Protein AF-0000000087147642 (afdb_homodimer)

Secondary structure (DSSP, 8-state):
-HHHHHHHHHHHHHHHHHHHHH-SS-EEHHHHHHHHTS-HHHHHHHHHHHHHTTSEEEEEETTEEEEEE-HHHHHHHHHHHHHHHS-HHHHHHHHHHHHHHHHHHHHHHT-SSHHHHHHT--TTS-HHHHHHHHHHHHHHHHHHHHHHHHHHHHHHHHHHHHHHHHHHHHH-/--HHHHHHHHHHHHHHHHHHHH-SS-EEHHHHHHHHTS-HHHHHHHHHHHHHTTSEEEEEETTEEEEEE-HHHHHHHHHHHHHHHS-HHHHHHHHHHHHHHHHHHHHHHT-SSHHHHHHT--TTS-HHHHHHHHHHHHHHHHHHHHHHHHHHHHHHHHHHHHHHHHHHHHH-

Foldseek 3Di:
DPVVVVVVLVLLLVLLCVQQAPDPDWAFLVVSCVNSVHDSVSSVVSQVVCVVVQQWDWDDDDPTITIHGRVVVVLVVLLVCPLVVDDLVVLVVLLVVLVVLLVVVCVVQVHDALVRLLVVLDPVDDPVVSVVSPVSSVVRVVSVVSSVSSVVSNVCNVVVVVVVVVVVVVVD/DDPVVVVVLVLLLVLLCVQQAPDPDWAFLVVSCVNSVHDSVSSVVSQVVCVVVQQWDWDDDDPTITIHGRVVVVLVVLLVCPLVVDDLVRLVVLLVVLVVLLVVVCVVQVHDALVRLLVVLDPVDDPVVSVVSPVSSVVRVVSVVSSVSSVVSNVCNVVVVVVVVVVVVVVD

Sequence (344 aa):
MSDSETTNHTTKVARIREVAMTVREPKNAGEIATTAGVARNTAEKYLTQLVEVDKLTTIKRGRETCYYPDPVTQYFDQIRDLVNDHEKDELTAELDTIRADIDEWKEAYDVASADELRATVGDDIPASERRQRRHDAEDWDYYEHQAMLIKQAIQLYDTIEATRERRIASSNMSDSETTNHTTKVARIREVAMTVREPKNAGEIATTAGVARNTAEKYLTQLVEVDKLTTIKRGRETCYYPDPVTQYFDQIRDLVNDHEKDELTAELDTIRADIDEWKEAYDVASADELRATVGDDIPASERRQRRHDAEDWDYYEHQAMLIKQAIQLYDTIEATRERRIASSN

Nearest PDB structures (foldseek):
  4a6d-assembly1_A  TM=7.606E-01  e=1.031E-03  Homo sapiens
  1r22-assembly1_B  TM=7.320E-01  e=1.566E-03  Synechococcus elongatus PCC 7942 = FACHB-805
  6cdb-assembly1_A  TM=7.046E-01  e=2.843E-03  Staphylococcus aureus
  2v9v-assembly1_A  TM=4.763E-01  e=1.094E-03  Neomoorella thermoacetica
  2vxz-assembly1_A  TM=4.798E-01  e=1.122E-02  Pyrobaculum spherical virus

pLDDT: mean 92.98, std 10.1, range [35.62, 98.81]

InterPro domains:
  IPR036388 Winged helix-like DNA-binding domain superfamily [G3DSA:1.10.10.10] (8-116)
  IPR036390 Winged helix DNA-binding domain superfamily [SSF46785] (24-109)
  IPR055766 Protein of unknown function DUF7342 [PF24033] (10-159)

Organism: NCBI:txid1816183

Structure (mmCIF, N/CA/C/O backbone):
data_AF-0000000087147642-model_v1
#
loop_
_entity.id
_entity.type
_entity.pdbx_description
1 polymer 'ArsR family transcriptional regulator'
#
loop_
_atom_site.group_PDB
_atom_site.id
_atom_site.type_symbol
_atom_site.label_atom_id
_atom_site.label_alt_id
_atom_site.label_comp_id
_atom_site.label_asym_id
_atom_site.label_entity_id
_atom_site.label_seq_id
_atom_site.pdbx_PDB_ins_code
_atom_site.Cartn_x
_atom_site.Cartn_y
_atom_site.Cartn_z
_atom_site.occupancy
_atom_site.B_iso_or_equiv
_atom_site.auth_seq_id
_atom_site.auth_comp_id
_atom_site.auth_asym_id
_atom_site.auth_atom_id
_atom_site.pdbx_PDB_model_num
ATOM 1 N N . MET A 1 1 ? -36.594 -6.5 13.648 1 39.78 1 MET A N 1
ATOM 2 C CA . MET A 1 1 ? -36.344 -6.598 12.219 1 39.78 1 MET A CA 1
ATOM 3 C C . MET A 1 1 ? -34.906 -6.156 11.883 1 39.78 1 MET A C 1
ATOM 5 O O . MET A 1 1 ? -34.438 -6.379 10.766 1 39.78 1 MET A O 1
ATOM 9 N N . SER A 1 2 ? -34.281 -5.199 12.57 1 50.56 2 SER A N 1
ATOM 10 C CA . SER A 1 2 ? -33.156 -4.297 12.336 1 50.56 2 SER A CA 1
ATOM 11 C C . SER A 1 2 ? -31.812 -5.031 12.453 1 50.56 2 SER A C 1
ATOM 13 O O . SER A 1 2 ? -30.938 -4.852 11.609 1 50.56 2 SER A O 1
ATOM 15 N N . ASP A 1 3 ? -31.562 -5.945 13.422 1 52.34 3 ASP A N 1
ATOM 16 C CA . ASP A 1 3 ? -30.297 -6.613 13.734 1 52.34 3 ASP A CA 1
ATOM 17 C C . ASP A 1 3 ? -30.031 -7.758 12.758 1 52.34 3 ASP A C 1
ATOM 19 O O . ASP A 1 3 ? -28.891 -7.945 12.312 1 52.34 3 ASP A O 1
ATOM 23 N N . SER A 1 4 ? -31.016 -8.523 12.383 1 54.59 4 SER A N 1
ATOM 24 C CA . SER A 1 4 ? -30.875 -9.664 11.484 1 54.59 4 SER A CA 1
ATOM 25 C C . SER A 1 4 ? -30.5 -9.227 10.078 1 54.59 4 SER A C 1
ATOM 27 O O . SER A 1 4 ? -29.688 -9.867 9.414 1 54.59 4 SER A O 1
ATOM 29 N N . GLU A 1 5 ? -31.141 -8.188 9.734 1 58.22 5 GLU A N 1
ATOM 30 C CA . GLU A 1 5 ? -30.875 -7.672 8.398 1 58.22 5 GLU A CA 1
ATOM 31 C C . GLU A 1 5 ? -29.438 -7.152 8.289 1 58.22 5 GLU A C 1
ATOM 33 O O . GLU A 1 5 ? -28.781 -7.324 7.258 1 58.22 5 GLU A O 1
ATOM 38 N N . THR A 1 6 ? -29.094 -6.637 9.461 1 60.38 6 THR A N 1
ATOM 39 C CA . THR A 1 6 ? -27.75 -6.102 9.508 1 60.38 6 THR A CA 1
ATOM 40 C C . THR A 1 6 ? -26.719 -7.23 9.453 1 60.38 6 THR A C 1
ATOM 42 O O . THR A 1 6 ? -25.719 -7.141 8.734 1 60.38 6 THR A O 1
ATOM 45 N N . THR A 1 7 ? -26.953 -8.312 10.258 1 64.88 7 THR A N 1
ATOM 46 C CA . THR A 1 7 ? -26.078 -9.477 10.242 1 64.88 7 THR A CA 1
ATOM 47 C C . THR A 1 7 ? -26.047 -10.117 8.859 1 64.88 7 THR A C 1
ATOM 49 O O . THR A 1 7 ? -24.984 -10.531 8.383 1 64.88 7 THR A O 1
ATOM 52 N N . ASN A 1 8 ? -27.172 -10.008 8.266 1 75.75 8 ASN A N 1
ATOM 53 C CA . ASN A 1 8 ? -27.281 -10.578 6.926 1 75.75 8 ASN A CA 1
ATOM 54 C C . ASN A 1 8 ? -26.5 -9.758 5.902 1 75.75 8 ASN A C 1
ATOM 56 O O . ASN A 1 8 ? -25.797 -10.32 5.062 1 75.75 8 ASN A O 1
ATOM 60 N N . HIS A 1 9 ? -26.547 -8.492 6.125 1 78.38 9 HIS A N 1
ATOM 61 C CA . HIS A 1 9 ? -25.859 -7.621 5.188 1 78.38 9 HIS A CA 1
ATOM 62 C C . HIS A 1 9 ? -24.344 -7.773 5.309 1 78.38 9 HIS A C 1
ATOM 64 O O . HIS A 1 9 ? -23.641 -7.906 4.301 1 78.38 9 HIS A O 1
ATOM 70 N N . THR A 1 10 ? -23.891 -7.859 6.566 1 79.62 10 THR A N 1
ATOM 71 C CA . THR A 1 10 ? -22.453 -7.973 6.828 1 79.62 10 THR A CA 1
ATOM 72 C C . THR A 1 10 ? -21.906 -9.289 6.281 1 79.62 10 THR A C 1
ATOM 74 O O . THR A 1 10 ? -20.812 -9.328 5.723 1 79.62 10 THR A O 1
ATOM 77 N N . THR A 1 11 ? -22.719 -10.211 6.398 1 86.38 11 THR A N 1
ATOM 78 C CA . THR A 1 11 ? -22.312 -11.523 5.902 1 86.38 11 THR A CA 1
ATOM 79 C C . THR A 1 11 ? -22.25 -11.531 4.379 1 86.38 11 THR A C 1
ATOM 81 O O . THR A 1 11 ? -21.312 -12.086 3.791 1 86.38 11 THR A O 1
ATOM 84 N N . LYS A 1 12 ? -23.25 -10.922 3.768 1 89.12 12 LYS A N 1
ATOM 85 C CA . LYS A 1 12 ? -23.297 -10.844 2.309 1 89.12 12 LYS A CA 1
ATOM 86 C C . LYS A 1 12 ? -22.078 -10.094 1.771 1 89.12 12 LYS A C 1
ATOM 88 O O . LYS A 1 12 ? -21.422 -10.555 0.833 1 89.12 12 LYS A O 1
ATOM 93 N N . VAL A 1 13 ? -21.75 -9.062 2.414 1 87.31 13 VAL A N 1
ATOM 94 C CA . VAL A 1 13 ? -20.641 -8.219 1.99 1 87.31 13 VAL A CA 1
ATOM 95 C C . VAL A 1 13 ? -19.312 -8.969 2.176 1 87.31 13 VAL A C 1
ATOM 97 O O . VAL A 1 13 ? -18.438 -8.922 1.305 1 87.31 13 VAL A O 1
ATOM 100 N N . ALA A 1 14 ? -19.234 -9.617 3.254 1 91.5 14 ALA A N 1
ATOM 101 C CA . ALA A 1 14 ? -18.031 -10.391 3.527 1 91.5 14 ALA A CA 1
ATOM 102 C C . ALA A 1 14 ? -17.828 -11.477 2.475 1 91.5 14 ALA A C 1
ATOM 104 O O . ALA A 1 14 ? -16.703 -11.711 2.031 1 91.5 14 ALA A O 1
ATOM 105 N N . ARG A 1 15 ? -18.891 -12.086 2.057 1 94.69 15 ARG A N 1
ATOM 106 C CA . ARG A 1 15 ? -18.812 -13.141 1.05 1 94.69 15 ARG A CA 1
ATOM 107 C C . ARG A 1 15 ? -18.391 -12.57 -0.304 1 94.69 15 ARG A C 1
ATOM 109 O O . ARG A 1 15 ? -17.562 -13.156 -1.004 1 94.69 15 ARG A O 1
ATOM 116 N N . ILE A 1 16 ? -19 -11.445 -0.64 1 96.19 16 ILE A N 1
ATOM 117 C CA . ILE A 1 16 ? -18.641 -10.789 -1.894 1 96.19 16 ILE A CA 1
ATOM 118 C C . ILE A 1 16 ? -17.156 -10.477 -1.91 1 96.19 16 ILE A C 1
ATOM 120 O O . ILE A 1 16 ? -16.453 -10.773 -2.889 1 96.19 16 ILE A O 1
ATOM 124 N N . ARG A 1 17 ? -16.672 -9.961 -0.844 1 96.19 17 ARG A N 1
ATOM 125 C CA . ARG A 1 17 ? -15.266 -9.602 -0.73 1 96.19 17 ARG A CA 1
ATOM 126 C C . ARG A 1 17 ? -14.375 -10.836 -0.835 1 96.19 17 ARG A C 1
ATOM 128 O O . ARG A 1 17 ? -13.391 -10.828 -1.578 1 96.19 17 ARG A O 1
ATOM 135 N N . GLU A 1 18 ? -14.719 -11.812 -0.147 1 95.88 18 GLU A N 1
ATOM 136 C CA . GLU A 1 18 ? -13.922 -13.039 -0.157 1 95.88 18 GLU A CA 1
ATOM 137 C C . GLU A 1 18 ? -13.828 -13.625 -1.563 1 95.88 18 GLU A C 1
ATOM 139 O O . GLU A 1 18 ? -12.734 -13.961 -2.027 1 95.88 18 GLU A O 1
ATOM 144 N N . VAL A 1 19 ? -14.945 -13.68 -2.213 1 96.81 19 VAL A N 1
ATOM 145 C CA . VAL A 1 19 ? -14.969 -14.227 -3.566 1 96.81 19 VAL A CA 1
ATOM 146 C C . VAL A 1 19 ? -14.148 -13.344 -4.496 1 96.81 19 VAL A C 1
ATOM 148 O O . VAL A 1 19 ? -13.266 -13.828 -5.211 1 96.81 19 VAL A O 1
ATOM 151 N N . ALA A 1 20 ? -14.414 -12.062 -4.441 1 97 20 ALA 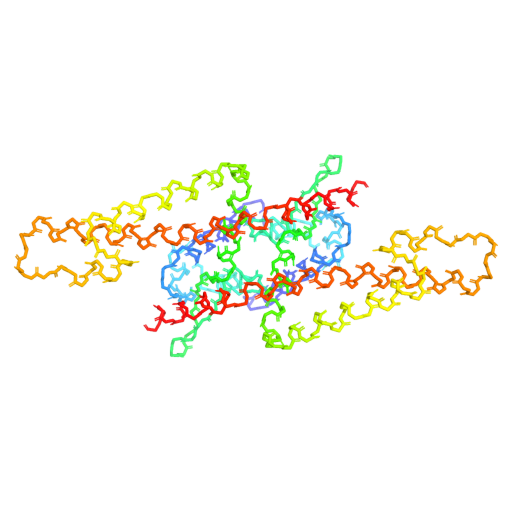A N 1
ATOM 152 C CA . ALA A 1 20 ? -13.781 -11.125 -5.363 1 97 20 ALA A CA 1
ATOM 153 C C . ALA A 1 20 ? -12.273 -11.062 -5.141 1 97 20 ALA A C 1
ATOM 155 O O . ALA A 1 20 ? -11.5 -10.914 -6.09 1 97 20 ALA A O 1
ATOM 156 N N . MET A 1 21 ? -11.82 -11.266 -3.848 1 95.56 21 MET A N 1
ATOM 157 C CA . MET A 1 21 ? -10.422 -11.078 -3.486 1 95.56 21 MET A CA 1
ATOM 158 C C . MET A 1 21 ? -9.617 -12.344 -3.766 1 95.56 21 MET A C 1
ATOM 160 O O . MET A 1 21 ? -8.391 -12.344 -3.654 1 95.56 21 MET A O 1
ATOM 164 N N . THR A 1 22 ? -10.297 -13.391 -4.145 1 93.94 22 THR A N 1
ATOM 165 C CA . THR A 1 22 ? -9.578 -14.648 -4.301 1 93.94 22 THR A CA 1
ATOM 166 C C . THR A 1 22 ? -9.672 -15.148 -5.738 1 93.94 22 THR A C 1
ATOM 168 O O . THR A 1 22 ? -9.094 -16.188 -6.078 1 93.94 22 THR A O 1
ATOM 171 N N . VAL A 1 23 ? -10.359 -14.367 -6.621 1 93.19 23 VAL A N 1
ATOM 172 C CA . VAL A 1 23 ? -10.469 -14.789 -8.016 1 93.19 23 VAL A CA 1
ATOM 173 C C . VAL A 1 23 ? -9.094 -14.773 -8.672 1 93.19 23 VAL A C 1
ATOM 175 O O . VAL A 1 23 ? -8.281 -13.875 -8.414 1 93.19 23 VAL A O 1
ATOM 178 N N . ARG A 1 24 ? -8.789 -15.703 -9.539 1 89.25 24 ARG A N 1
ATOM 179 C CA . ARG A 1 24 ? -7.52 -15.805 -10.25 1 89.25 24 ARG A CA 1
ATOM 180 C C . ARG A 1 24 ? -7.594 -15.117 -11.609 1 89.25 24 ARG A C 1
ATOM 182 O O . ARG A 1 24 ? -6.562 -14.773 -12.195 1 89.25 24 ARG A O 1
ATOM 189 N N . GLU A 1 25 ? -8.773 -15.07 -12.133 1 92.19 25 GLU A N 1
ATOM 190 C CA . GLU A 1 25 ? -9.07 -14.336 -13.359 1 92.19 25 GLU A CA 1
ATOM 191 C C . GLU A 1 25 ? -10.188 -13.312 -13.141 1 92.19 25 GLU A C 1
ATOM 193 O O . GLU A 1 25 ? -11.062 -13.516 -12.297 1 92.19 25 GLU A O 1
ATOM 198 N N . PRO A 1 26 ? -10.156 -12.266 -13.844 1 94.94 26 PRO A N 1
ATOM 199 C CA . PRO A 1 26 ? -11.211 -11.266 -13.68 1 94.94 26 PRO A CA 1
ATOM 200 C C . PRO A 1 26 ? -12.609 -11.836 -13.891 1 94.94 26 PRO A C 1
ATOM 202 O O . PRO A 1 26 ? -12.812 -12.672 -14.781 1 94.94 26 PRO A O 1
ATOM 205 N N . LYS A 1 27 ? -13.57 -11.5 -13.086 1 96.19 27 LYS A N 1
ATOM 206 C CA . LYS A 1 27 ? -14.953 -11.969 -13.148 1 96.19 27 LYS A CA 1
ATOM 207 C C . LYS A 1 27 ? -15.93 -10.797 -13.148 1 96.19 27 LYS A C 1
ATOM 209 O O . LYS A 1 27 ? -15.688 -9.773 -12.5 1 96.19 27 LYS A O 1
ATOM 214 N N . ASN A 1 28 ? -16.984 -10.961 -13.867 1 97 28 ASN A N 1
ATOM 215 C CA . ASN A 1 28 ? -17.984 -9.898 -13.859 1 97 28 ASN A CA 1
ATOM 216 C C . ASN A 1 28 ? -18.875 -9.977 -12.625 1 97 28 ASN A C 1
ATOM 218 O O . ASN A 1 28 ? -18.781 -10.93 -11.852 1 97 28 ASN A O 1
ATOM 222 N N . ALA A 1 29 ? -19.703 -8.984 -12.469 1 96.94 29 ALA A N 1
ATOM 223 C CA . ALA A 1 29 ? -20.531 -8.875 -11.266 1 96.94 29 ALA A CA 1
ATOM 224 C C . ALA A 1 29 ? -21.469 -10.062 -11.141 1 96.94 29 ALA A C 1
ATOM 226 O O . ALA A 1 29 ? -21.75 -10.539 -10.039 1 96.94 29 ALA A O 1
ATOM 227 N N . GLY A 1 30 ? -21.953 -10.531 -12.289 1 97.19 30 GLY A N 1
ATOM 228 C CA . GLY A 1 30 ? -22.875 -11.664 -12.273 1 97.19 30 GLY A CA 1
ATOM 229 C C . GLY A 1 30 ? -22.219 -12.945 -11.781 1 97.19 30 GLY A C 1
ATOM 230 O O . GLY A 1 30 ? -22.812 -13.672 -10.969 1 97.19 30 GLY A O 1
ATOM 231 N N . GLU A 1 31 ? -21.031 -13.242 -12.219 1 97.62 31 GLU A N 1
ATOM 232 C CA . GLU A 1 31 ? -20.281 -14.422 -11.805 1 97.62 31 GLU A CA 1
ATOM 233 C C . GLU A 1 31 ? -19.938 -14.367 -10.312 1 97.62 31 GLU A C 1
ATOM 235 O O . GLU A 1 31 ? -20.094 -15.359 -9.602 1 97.62 31 GLU A O 1
ATOM 240 N N . ILE A 1 32 ? -19.547 -13.273 -9.812 1 98.06 32 ILE A N 1
ATOM 241 C CA . ILE A 1 32 ? -19.188 -13.102 -8.406 1 98.06 32 ILE A CA 1
ATOM 242 C C . ILE A 1 32 ? -20.453 -13.211 -7.543 1 98.06 32 ILE A C 1
ATOM 244 O O . ILE A 1 32 ? -20.422 -13.852 -6.484 1 98.06 32 ILE A O 1
ATOM 248 N N . ALA A 1 33 ? -21.531 -12.625 -8.031 1 97.5 33 ALA A N 1
ATOM 249 C CA . ALA A 1 33 ? -22.812 -12.688 -7.316 1 97.5 33 ALA A CA 1
ATOM 250 C C . ALA A 1 33 ? -23.281 -14.133 -7.152 1 97.5 33 ALA A C 1
ATOM 252 O O . ALA A 1 33 ? -23.688 -14.539 -6.059 1 97.5 33 ALA A O 1
ATOM 253 N N . THR A 1 34 ? -23.203 -14.883 -8.242 1 97.5 34 THR A N 1
ATOM 254 C CA . THR A 1 34 ? -23.625 -16.281 -8.234 1 97.5 34 THR A CA 1
ATOM 255 C C . THR A 1 34 ? -22.797 -17.078 -7.223 1 97.5 34 THR A C 1
ATOM 257 O O . THR A 1 34 ? -23.359 -17.797 -6.395 1 97.5 34 THR A O 1
ATOM 260 N N . THR A 1 35 ? -21.516 -16.906 -7.227 1 96.69 35 THR A N 1
ATOM 261 C CA . THR A 1 35 ? -20.625 -17.641 -6.332 1 96.69 35 THR A CA 1
ATOM 262 C C . THR A 1 35 ? -20.844 -17.219 -4.883 1 96.69 35 THR A C 1
ATOM 264 O O . THR A 1 35 ? -20.797 -18.062 -3.977 1 96.69 35 THR A O 1
ATOM 267 N N . ALA A 1 36 ? -21.141 -15.953 -4.633 1 96.38 36 ALA A N 1
ATOM 268 C CA . ALA A 1 36 ? -21.328 -15.414 -3.285 1 96.38 36 ALA A CA 1
ATOM 269 C C . ALA A 1 36 ? -22.75 -15.664 -2.779 1 96.38 36 ALA A C 1
ATOM 271 O O . ALA A 1 36 ? -23.031 -15.445 -1.602 1 96.38 36 ALA A O 1
ATOM 272 N N . GLY A 1 37 ? -23.625 -16.047 -3.648 1 95.69 37 GLY A N 1
ATOM 273 C CA . GLY A 1 37 ? -25 -16.312 -3.262 1 95.69 37 GLY A CA 1
ATOM 274 C C . GLY A 1 37 ? -25.781 -15.047 -2.953 1 95.69 37 GLY A C 1
ATOM 275 O O . GLY A 1 37 ? -26.531 -14.992 -1.969 1 95.69 37 GLY A O 1
ATOM 276 N N . VAL A 1 38 ? -25.562 -13.938 -3.746 1 95.38 38 VAL A N 1
ATOM 277 C CA . VAL A 1 38 ? -26.266 -12.664 -3.561 1 95.38 38 VAL A CA 1
ATOM 278 C C . VAL A 1 38 ? -26.812 -12.172 -4.898 1 95.38 38 VAL A C 1
ATOM 280 O O . VAL A 1 38 ? -26.5 -12.742 -5.949 1 95.38 38 VAL A O 1
ATOM 283 N N . ALA A 1 39 ? -27.656 -11.18 -4.781 1 94.75 39 ALA A N 1
ATOM 284 C CA . ALA A 1 39 ? -28.188 -10.562 -5.996 1 94.75 39 ALA A CA 1
ATOM 285 C C . ALA A 1 39 ? -27.094 -9.797 -6.738 1 94.75 39 ALA A C 1
ATOM 287 O O . ALA A 1 39 ? -26.234 -9.18 -6.117 1 94.75 39 ALA A O 1
ATOM 288 N N . ARG A 1 40 ? -27.141 -9.766 -8.102 1 95 40 ARG A N 1
ATOM 289 C CA . ARG A 1 40 ? -26.141 -9.125 -8.961 1 95 40 ARG A CA 1
ATOM 290 C C . ARG A 1 40 ? -26 -7.645 -8.609 1 95 40 ARG A C 1
ATOM 292 O O . ARG A 1 40 ? -24.875 -7.133 -8.516 1 95 40 ARG A O 1
ATOM 299 N N . ASN A 1 41 ? -27.109 -6.961 -8.367 1 91.62 41 ASN A N 1
ATOM 300 C CA . ASN A 1 41 ? -27.078 -5.535 -8.062 1 91.62 41 ASN A CA 1
ATOM 301 C C . ASN A 1 41 ? -26.359 -5.262 -6.738 1 91.62 41 ASN A C 1
ATOM 303 O O . ASN A 1 41 ? -25.625 -4.285 -6.613 1 91.62 41 ASN A O 1
ATOM 307 N N . THR A 1 42 ? -26.656 -6.113 -5.812 1 90.5 42 THR A N 1
ATOM 308 C CA . THR A 1 42 ? -25.984 -6.004 -4.523 1 90.5 42 THR A CA 1
ATOM 309 C C . THR A 1 42 ? -24.484 -6.188 -4.684 1 90.5 42 THR A C 1
ATOM 311 O O . THR A 1 42 ? -23.688 -5.402 -4.148 1 90.5 42 THR A O 1
ATOM 314 N N . ALA A 1 43 ? -24.094 -7.211 -5.41 1 95.31 43 ALA A N 1
ATOM 315 C CA . ALA A 1 43 ? -22.672 -7.461 -5.668 1 95.31 43 ALA A CA 1
ATOM 316 C C . ALA A 1 43 ? -22.016 -6.266 -6.359 1 95.31 43 ALA A C 1
ATOM 318 O O . ALA A 1 43 ? -20.953 -5.816 -5.953 1 95.31 43 ALA A O 1
ATOM 319 N N . GLU A 1 44 ? -22.656 -5.789 -7.34 1 94.38 44 GLU A N 1
ATOM 320 C CA . GLU A 1 44 ? -22.109 -4.691 -8.125 1 94.38 44 GLU A CA 1
ATOM 321 C C . GLU A 1 44 ? -21.844 -3.467 -7.254 1 94.38 44 GLU A C 1
ATOM 323 O O . GLU A 1 44 ? -20.797 -2.812 -7.391 1 94.38 44 GLU A O 1
ATOM 328 N N . LYS A 1 45 ? -22.766 -3.197 -6.402 1 90.94 45 LYS A N 1
ATOM 329 C CA . LYS A 1 45 ? -22.609 -2.062 -5.496 1 90.94 45 LYS A CA 1
ATOM 330 C C . LYS A 1 45 ? -21.375 -2.225 -4.617 1 90.94 45 LYS A C 1
ATOM 332 O O . LYS A 1 45 ? -20.578 -1.291 -4.477 1 90.94 45 LYS A O 1
ATOM 337 N N . TYR A 1 46 ? -21.234 -3.377 -4.137 1 92.81 46 TYR A N 1
ATOM 338 C CA . TYR A 1 46 ? -20.109 -3.609 -3.23 1 92.81 46 TYR A CA 1
ATOM 339 C C . TYR A 1 46 ? -18.797 -3.697 -3.998 1 92.81 46 TYR A C 1
ATOM 341 O O . TYR A 1 46 ? -17.766 -3.215 -3.529 1 92.81 46 TYR A O 1
ATOM 349 N N . LEU A 1 47 ? -18.859 -4.297 -5.156 1 96.62 47 LEU A N 1
ATOM 350 C CA . LEU A 1 47 ? -17.656 -4.371 -5.988 1 96.62 47 LEU A CA 1
ATOM 351 C C . LEU A 1 47 ? -17.172 -2.979 -6.363 1 96.62 47 LEU A C 1
ATOM 353 O O . LEU A 1 47 ? -15.961 -2.719 -6.367 1 96.62 47 LEU A O 1
ATOM 357 N N . THR A 1 48 ? -18.094 -2.119 -6.648 1 94.25 48 THR A N 1
ATOM 358 C CA . THR A 1 48 ? -17.75 -0.736 -6.973 1 94.25 48 THR A CA 1
ATOM 359 C C . THR A 1 48 ? -17.078 -0.054 -5.781 1 94.25 48 THR A C 1
ATOM 361 O O . THR A 1 48 ? -16.109 0.69 -5.953 1 94.25 48 THR A O 1
ATOM 364 N N . GLN A 1 49 ? -17.547 -0.345 -4.594 1 92.88 49 GLN A N 1
ATOM 365 C CA . GLN A 1 49 ? -16.953 0.218 -3.391 1 92.88 49 GLN A CA 1
ATOM 366 C C . GLN A 1 49 ? -15.523 -0.292 -3.197 1 92.88 49 GLN A C 1
ATOM 368 O O . GLN A 1 49 ? -14.641 0.467 -2.807 1 92.88 49 GLN A O 1
ATOM 373 N N . LEU A 1 50 ? -15.312 -1.54 -3.477 1 96 50 LEU A N 1
ATOM 374 C CA . LEU A 1 50 ? -13.984 -2.127 -3.336 1 96 50 LEU A CA 1
ATOM 375 C C . LEU A 1 50 ? -13.016 -1.53 -4.352 1 96 50 LEU A C 1
ATOM 377 O O . LEU A 1 50 ? -11.82 -1.396 -4.074 1 96 50 LEU A O 1
ATOM 381 N N . VAL A 1 51 ? -13.539 -1.13 -5.508 1 96.12 51 VAL A N 1
ATOM 382 C CA . VAL A 1 51 ? -12.727 -0.461 -6.52 1 96.12 51 VAL A CA 1
ATOM 383 C C . VAL A 1 51 ? -12.367 0.946 -6.047 1 96.12 51 VAL A C 1
ATOM 385 O O . VAL A 1 51 ? -11.227 1.384 -6.191 1 96.12 51 VAL A O 1
ATOM 388 N N . GLU A 1 52 ? -13.367 1.618 -5.418 1 92.94 52 GLU A N 1
ATOM 389 C CA . GLU A 1 52 ? -13.172 2.99 -4.957 1 92.94 52 GLU A CA 1
ATOM 390 C C . GLU A 1 52 ? -12.078 3.066 -3.898 1 92.94 52 GLU A C 1
ATOM 392 O O . GLU A 1 52 ? -11.391 4.082 -3.781 1 92.94 52 GLU A O 1
ATOM 397 N N . VAL A 1 53 ? -11.891 1.944 -3.148 1 94.5 53 VAL A N 1
ATOM 398 C CA . VAL A 1 53 ? -10.867 1.969 -2.104 1 94.5 53 VAL A CA 1
ATOM 399 C C . VAL A 1 53 ? -9.648 1.173 -2.553 1 94.5 53 VAL A C 1
ATOM 401 O O . VAL A 1 53 ? -8.805 0.797 -1.731 1 94.5 53 VAL A O 1
ATOM 404 N N . ASP A 1 54 ? -9.57 0.766 -3.775 1 96.19 54 ASP A N 1
ATOM 405 C CA . ASP A 1 54 ? -8.406 0.227 -4.48 1 96.19 54 ASP A CA 1
ATOM 406 C C . ASP A 1 54 ? -8.109 -1.202 -4.031 1 96.19 54 ASP A C 1
ATOM 408 O O . ASP A 1 54 ? -6.961 -1.646 -4.078 1 96.19 54 ASP A O 1
ATOM 412 N N . LYS A 1 55 ? -9.094 -1.889 -3.512 1 97 55 LYS A N 1
ATOM 413 C CA . LYS A 1 55 ? -8.914 -3.307 -3.213 1 97 55 LYS A CA 1
ATOM 414 C C . LYS A 1 55 ? -9.117 -4.16 -4.461 1 97 55 LYS A C 1
ATOM 416 O O . LYS A 1 55 ? -8.508 -5.223 -4.602 1 97 55 LYS A O 1
ATOM 421 N N . LEU A 1 56 ? -9.992 -3.625 -5.328 1 97.25 56 LEU A N 1
ATOM 422 C CA . LEU A 1 56 ? -10.219 -4.238 -6.637 1 97.25 56 LEU A CA 1
ATOM 423 C C . LEU A 1 56 ? -9.898 -3.252 -7.754 1 97.25 56 LEU A C 1
ATOM 425 O O . LEU A 1 56 ? -9.82 -2.043 -7.523 1 97.25 56 LEU A O 1
ATOM 429 N N . THR A 1 57 ? -9.656 -3.752 -8.859 1 96.75 57 THR A N 1
ATOM 430 C CA . THR A 1 57 ? -9.562 -2.992 -10.102 1 96.75 57 THR A CA 1
ATOM 431 C C . THR A 1 57 ? -10.398 -3.648 -11.203 1 96.75 57 THR A C 1
ATOM 433 O O . THR A 1 57 ? -10.914 -4.754 -11.023 1 96.75 57 THR A O 1
ATOM 436 N N . THR A 1 58 ? -10.648 -2.943 -12.258 1 96.06 58 THR A N 1
ATOM 437 C CA . THR A 1 58 ? -11.547 -3.438 -13.297 1 96.06 58 THR A CA 1
ATOM 438 C C . THR A 1 58 ? -10.82 -3.543 -14.641 1 96.06 58 THR A C 1
ATOM 440 O O . THR A 1 58 ? -9.812 -2.875 -14.852 1 96.06 58 THR A O 1
ATOM 443 N N . ILE A 1 59 ? -11.273 -4.383 -15.391 1 95.25 59 ILE A N 1
ATOM 444 C CA . ILE A 1 59 ? -10.852 -4.512 -16.781 1 95.25 59 ILE A CA 1
ATOM 445 C C . ILE A 1 59 ? -12.055 -4.812 -17.656 1 95.25 59 ILE A C 1
ATOM 447 O O . ILE A 1 59 ? -13 -5.48 -17.234 1 95.25 59 ILE A O 1
ATOM 451 N N . LYS A 1 60 ? -12.109 -4.363 -18.875 1 93.12 60 LYS A N 1
ATOM 452 C CA . LYS A 1 60 ? -13.188 -4.641 -19.812 1 93.12 60 LYS A CA 1
ATOM 453 C C . LYS A 1 60 ? -12.914 -5.914 -20.609 1 93.12 60 LYS A C 1
ATOM 455 O O . LYS A 1 60 ? -11.812 -6.102 -21.125 1 93.12 60 LYS A O 1
ATOM 460 N N . ARG A 1 61 ? -13.789 -6.746 -20.578 1 90.12 61 ARG A N 1
ATOM 461 C CA . ARG A 1 61 ? -13.82 -7.918 -21.453 1 90.12 61 ARG A CA 1
ATOM 462 C C . ARG A 1 61 ? -15.055 -7.902 -22.344 1 90.12 61 ARG A C 1
ATOM 464 O O . ARG A 1 61 ? -16.141 -8.312 -21.922 1 90.12 61 ARG A O 1
ATOM 471 N N . GLY A 1 62 ? -14.758 -7.402 -23.672 1 88.38 62 GLY A N 1
ATOM 472 C CA . GLY A 1 62 ? -15.93 -7.09 -24.484 1 88.38 62 GLY A CA 1
ATOM 473 C C . GLY A 1 62 ? -16.766 -5.957 -23.922 1 88.38 62 GLY A C 1
ATOM 474 O O . GLY A 1 62 ? -16.25 -4.867 -23.656 1 88.38 62 GLY A O 1
ATOM 475 N N . ARG A 1 63 ? -18.031 -6.203 -23.656 1 91.38 63 ARG A N 1
ATOM 476 C CA . ARG A 1 63 ? -18.922 -5.188 -23.109 1 91.38 63 ARG A CA 1
ATOM 477 C C . ARG A 1 63 ? -19.016 -5.312 -21.594 1 91.38 63 ARG A C 1
ATOM 479 O O . ARG A 1 63 ? -19.609 -4.461 -20.922 1 91.38 63 ARG A O 1
ATOM 486 N N . GLU A 1 64 ? -18.406 -6.27 -21.016 1 93 64 GLU A N 1
ATOM 487 C CA . GLU A 1 64 ? -18.578 -6.551 -19.594 1 93 64 GLU A CA 1
ATOM 488 C C . GLU A 1 64 ? -17.406 -6.016 -18.781 1 93 64 GLU A C 1
ATOM 490 O O . GLU A 1 64 ? -16.266 -6.09 -19.203 1 93 64 GLU A O 1
ATOM 495 N N . THR A 1 65 ? -17.781 -5.418 -17.703 1 95.75 65 THR A N 1
ATOM 496 C CA . THR A 1 65 ? -16.766 -5.02 -16.734 1 95.75 65 THR A CA 1
ATOM 497 C C . THR A 1 65 ? -16.422 -6.184 -15.805 1 95.75 65 THR A C 1
ATOM 499 O O . THR A 1 65 ? -17.312 -6.789 -15.203 1 95.75 65 THR A O 1
ATOM 502 N N . CYS A 1 66 ? -15.164 -6.449 -15.734 1 96.5 66 CYS A N 1
ATOM 503 C CA . CYS A 1 66 ? -14.711 -7.531 -14.859 1 96.5 66 CYS A CA 1
ATOM 504 C C . CYS A 1 66 ? -13.836 -7 -13.734 1 96.5 66 CYS A C 1
ATOM 506 O O . CYS A 1 66 ? -13.148 -5.988 -13.898 1 96.5 66 CYS A O 1
ATOM 508 N N . TYR A 1 67 ? -13.906 -7.703 -12.57 1 97.12 67 TYR A N 1
ATOM 509 C CA . TYR A 1 67 ? -13.234 -7.277 -11.352 1 97.12 67 TYR A CA 1
ATOM 510 C C . TYR A 1 67 ? -12.164 -8.281 -10.945 1 97.12 67 TYR A C 1
ATOM 512 O O . TYR A 1 67 ? -12.344 -9.492 -11.094 1 97.12 67 TYR A O 1
ATOM 520 N N . TYR A 1 68 ? -11.086 -7.773 -10.461 1 95.81 68 TYR A N 1
ATOM 521 C CA . TYR A 1 68 ? -10.047 -8.602 -9.859 1 95.81 68 TYR A CA 1
ATOM 522 C C . TYR A 1 68 ? -9.25 -7.816 -8.82 1 95.81 68 TYR A C 1
ATOM 524 O O . TYR A 1 68 ? -9.32 -6.586 -8.781 1 95.81 68 TYR A O 1
ATOM 532 N N . PRO A 1 69 ? -8.602 -8.516 -7.906 1 96.38 69 PRO A N 1
ATOM 533 C CA . PRO A 1 69 ? -7.84 -7.793 -6.887 1 96.38 69 PRO A CA 1
ATOM 534 C C . PRO A 1 69 ? -6.793 -6.859 -7.488 1 96.38 69 PRO A C 1
ATOM 536 O O . PRO A 1 69 ? -6.129 -7.215 -8.461 1 96.38 69 PRO A O 1
ATOM 539 N N . ASP A 1 70 ? -6.734 -5.703 -7.004 1 96.81 70 ASP A N 1
ATOM 540 C CA . ASP A 1 70 ? -5.742 -4.742 -7.48 1 96.81 70 ASP A CA 1
ATOM 541 C C . ASP A 1 70 ? -4.324 -5.227 -7.18 1 96.81 70 ASP A C 1
ATOM 543 O O . ASP A 1 70 ? -3.951 -5.387 -6.016 1 96.81 70 ASP A O 1
ATOM 547 N N . PRO A 1 71 ? -3.527 -5.383 -8.195 1 96.38 71 PRO A N 1
ATOM 548 C CA . PRO A 1 71 ? -2.229 -6.02 -7.969 1 96.38 71 PRO A CA 1
ATOM 549 C C . PRO A 1 71 ? -1.285 -5.156 -7.137 1 96.38 71 PRO A C 1
ATOM 551 O O . PRO A 1 71 ? -0.475 -5.68 -6.367 1 96.38 71 PRO A O 1
ATOM 554 N N . VAL A 1 72 ? -1.356 -3.885 -7.32 1 97.31 72 VAL A N 1
ATOM 555 C CA . VAL A 1 72 ? -0.473 -2.996 -6.57 1 97.31 72 VAL A CA 1
ATOM 556 C C . VAL A 1 72 ? -0.853 -3.016 -5.09 1 97.31 72 VAL A C 1
ATOM 558 O O . VAL A 1 72 ? 0.018 -3.094 -4.223 1 97.31 72 VAL A O 1
ATOM 561 N N . THR A 1 73 ? -2.148 -2.973 -4.828 1 97.5 73 THR A N 1
ATOM 562 C CA . THR A 1 73 ? -2.611 -3.066 -3.449 1 97.5 73 THR A CA 1
ATOM 563 C C . THR A 1 73 ? -2.232 -4.414 -2.84 1 97.5 73 THR A C 1
ATOM 565 O O . THR A 1 73 ? -1.819 -4.48 -1.681 1 97.5 73 THR A O 1
ATOM 568 N N . GLN A 1 74 ? -2.365 -5.504 -3.627 1 96.56 74 GLN A N 1
ATOM 569 C CA . GLN A 1 74 ? -1.948 -6.82 -3.158 1 96.56 74 GLN A CA 1
ATOM 570 C C . GLN A 1 74 ? -0.46 -6.84 -2.82 1 96.56 74 GLN A C 1
ATOM 572 O O . GLN A 1 74 ? -0.052 -7.434 -1.82 1 96.56 74 GLN A O 1
ATOM 577 N N . TYR A 1 75 ? 0.265 -6.207 -3.674 1 97.62 75 TYR A N 1
ATOM 578 C CA . TYR A 1 75 ? 1.703 -6.094 -3.455 1 97.62 75 TYR A CA 1
ATOM 579 C C . TYR A 1 75 ? 2 -5.383 -2.141 1 97.62 75 TYR A C 1
ATOM 581 O O . TYR A 1 75 ? 2.748 -5.898 -1.304 1 97.62 75 TYR A O 1
ATOM 589 N N . PHE A 1 76 ? 1.385 -4.285 -1.836 1 98.12 76 PHE A N 1
ATOM 590 C CA . PHE A 1 76 ? 1.597 -3.518 -0.614 1 98.12 76 PHE A CA 1
ATOM 591 C C . PHE A 1 76 ? 1.091 -4.285 0.602 1 98.12 76 PHE A C 1
ATOM 593 O O . PHE A 1 76 ? 1.709 -4.246 1.667 1 98.12 76 PHE A O 1
ATOM 600 N N . ASP A 1 77 ? -0.038 -4.996 0.444 1 97.31 77 ASP A N 1
ATOM 601 C CA . ASP A 1 77 ? -0.572 -5.801 1.539 1 97.31 77 ASP A CA 1
ATOM 602 C C . ASP A 1 77 ? 0.417 -6.887 1.954 1 97.31 77 ASP A C 1
ATOM 604 O O . ASP A 1 77 ? 0.578 -7.168 3.145 1 97.31 77 ASP A O 1
ATOM 608 N N . GLN A 1 78 ? 1.062 -7.441 0.982 1 97.56 78 GLN A N 1
ATOM 609 C CA . GLN A 1 78 ? 2.047 -8.477 1.271 1 97.56 78 GLN A CA 1
ATOM 610 C C . GLN A 1 78 ? 3.236 -7.91 2.039 1 97.56 78 GLN A C 1
ATOM 612 O O . GLN A 1 78 ? 3.719 -8.531 2.99 1 97.56 78 GLN A O 1
ATOM 617 N N . ILE A 1 79 ? 3.691 -6.777 1.65 1 98.56 79 ILE A N 1
ATOM 618 C CA . ILE A 1 79 ? 4.793 -6.117 2.344 1 98.56 79 ILE A CA 1
ATOM 619 C C . ILE A 1 79 ? 4.383 -5.801 3.781 1 98.56 79 ILE A C 1
ATOM 621 O O . ILE A 1 79 ? 5.129 -6.078 4.723 1 98.56 79 ILE A O 1
ATOM 625 N N . ARG A 1 80 ? 3.201 -5.285 3.895 1 97.94 80 ARG A N 1
ATOM 626 C CA . ARG A 1 80 ? 2.678 -4.961 5.215 1 97.94 80 ARG A CA 1
ATOM 627 C C . ARG A 1 80 ? 2.611 -6.199 6.102 1 97.94 80 ARG A C 1
ATOM 629 O O . ARG A 1 80 ? 2.998 -6.156 7.27 1 97.94 80 ARG A O 1
ATOM 636 N N . ASP A 1 81 ? 2.107 -7.289 5.562 1 97.38 81 ASP A N 1
ATOM 637 C CA . ASP A 1 81 ? 1.97 -8.539 6.305 1 97.38 81 ASP A CA 1
ATOM 638 C C . ASP A 1 81 ? 3.33 -9.062 6.758 1 97.38 81 ASP A C 1
ATOM 640 O O . ASP A 1 81 ? 3.471 -9.547 7.883 1 97.38 81 ASP A O 1
ATOM 644 N N . LEU A 1 82 ? 4.316 -8.945 5.883 1 98.44 82 LEU A N 1
ATOM 645 C CA . LEU A 1 82 ? 5.664 -9.383 6.238 1 98.44 82 LEU A CA 1
ATOM 646 C C . LEU A 1 82 ? 6.203 -8.578 7.418 1 98.44 82 LEU A C 1
ATOM 648 O O . LEU A 1 82 ? 6.742 -9.148 8.367 1 98.44 82 LEU A O 1
ATOM 652 N N . VAL A 1 83 ? 5.949 -7.332 7.41 1 98.38 83 VAL A N 1
ATOM 653 C CA . VAL A 1 83 ? 6.441 -6.453 8.469 1 98.38 83 VAL A CA 1
ATOM 654 C C . VAL A 1 83 ? 5.664 -6.711 9.758 1 98.38 83 VAL A C 1
ATOM 656 O O . VAL A 1 83 ? 6.234 -6.688 10.844 1 98.38 83 VAL A O 1
ATOM 659 N N . ASN A 1 84 ? 4.395 -6.961 9.648 1 96.88 84 ASN A N 1
ATOM 660 C CA . ASN A 1 84 ? 3.535 -7.188 10.805 1 96.88 84 ASN A CA 1
ATOM 661 C C . ASN A 1 84 ? 3.844 -8.523 11.477 1 96.88 84 ASN A C 1
ATOM 663 O O . ASN A 1 84 ? 3.779 -8.633 12.703 1 96.88 84 ASN A O 1
ATOM 667 N N . ASP A 1 85 ? 4.227 -9.492 10.711 1 97.69 85 ASP A N 1
ATOM 668 C CA . ASP A 1 85 ? 4.242 -10.867 11.195 1 97.69 85 ASP A CA 1
ATOM 669 C C . ASP A 1 85 ? 5.664 -11.312 11.539 1 97.69 85 ASP A C 1
ATOM 671 O O . ASP A 1 85 ? 5.859 -12.367 12.148 1 97.69 85 ASP A O 1
ATOM 675 N N . HIS A 1 86 ? 6.605 -10.453 11.18 1 98.5 86 HIS A N 1
ATOM 676 C CA . HIS A 1 86 ? 7.988 -10.859 11.398 1 98.5 86 HIS A CA 1
ATOM 677 C C . HIS A 1 86 ? 8.828 -9.703 11.938 1 98.5 86 HIS A C 1
ATOM 679 O O . HIS A 1 86 ? 8.57 -8.539 11.602 1 98.5 86 HIS A O 1
ATOM 685 N N . GLU A 1 87 ? 9.711 -10.039 12.742 1 98.56 87 GLU A N 1
ATOM 686 C CA . GLU A 1 87 ? 10.75 -9.07 13.062 1 98.56 87 GLU A CA 1
ATOM 687 C C . GLU A 1 87 ? 11.68 -8.836 11.875 1 98.56 87 GLU A C 1
ATOM 689 O O . GLU A 1 87 ? 11.867 -9.734 11.047 1 98.56 87 GLU A O 1
ATOM 694 N N . LYS A 1 88 ? 12.297 -7.75 11.852 1 98.5 88 LYS A N 1
ATOM 695 C CA . LYS A 1 88 ? 13.18 -7.387 10.742 1 98.5 88 LYS A CA 1
ATOM 696 C C . LYS A 1 88 ? 14.312 -8.398 10.586 1 98.5 88 LYS A C 1
ATOM 698 O O . LYS A 1 88 ? 14.641 -8.805 9.469 1 98.5 88 LYS A O 1
ATOM 703 N N . ASP A 1 89 ? 14.844 -8.789 11.672 1 98.5 89 ASP A N 1
ATOM 704 C CA . ASP A 1 89 ? 15.953 -9.734 11.641 1 98.5 89 ASP A CA 1
ATOM 705 C C . ASP A 1 89 ? 15.508 -11.086 11.086 1 98.5 89 ASP A C 1
ATOM 707 O O . ASP A 1 89 ? 16.281 -11.758 10.398 1 98.5 89 ASP A O 1
ATOM 711 N N . GLU A 1 90 ? 14.328 -11.5 11.406 1 98.75 90 GLU A N 1
ATOM 712 C CA . GLU A 1 90 ? 13.773 -12.742 10.867 1 98.75 90 GLU A CA 1
ATOM 713 C C . GLU A 1 90 ? 13.641 -12.672 9.352 1 98.75 90 GLU A C 1
ATOM 715 O O . GLU A 1 90 ? 13.922 -13.648 8.656 1 98.75 90 GLU A O 1
ATOM 720 N N . LEU A 1 91 ? 13.25 -11.555 8.859 1 98.81 91 LEU A N 1
ATOM 721 C CA . LEU A 1 91 ? 13.117 -11.359 7.422 1 98.81 91 LEU A CA 1
ATOM 722 C C . LEU A 1 91 ? 14.477 -11.422 6.738 1 98.81 91 LEU A C 1
ATOM 724 O O . LEU A 1 91 ? 14.617 -12.031 5.676 1 98.81 91 LEU A O 1
ATOM 728 N N . THR A 1 92 ? 15.438 -10.82 7.359 1 98.75 92 THR A N 1
ATOM 729 C CA . THR A 1 92 ? 16.797 -10.82 6.828 1 98.75 92 THR A CA 1
ATOM 730 C C . THR A 1 92 ? 17.344 -12.242 6.754 1 98.75 92 THR A C 1
ATOM 732 O O . THR A 1 92 ? 17.938 -12.641 5.746 1 98.75 92 THR A O 1
ATOM 735 N N . ALA A 1 93 ? 17.062 -12.977 7.789 1 98.62 93 ALA A N 1
ATOM 736 C CA . ALA A 1 93 ? 17.516 -14.367 7.82 1 98.62 93 ALA A CA 1
ATOM 737 C C . ALA A 1 93 ? 16.812 -15.195 6.746 1 98.62 93 ALA A C 1
ATOM 739 O O . ALA A 1 93 ? 17.438 -16.031 6.086 1 98.62 93 ALA A O 1
ATOM 740 N N . GLU A 1 94 ? 15.516 -14.969 6.641 1 98.69 94 GLU A N 1
ATOM 741 C CA . GLU A 1 94 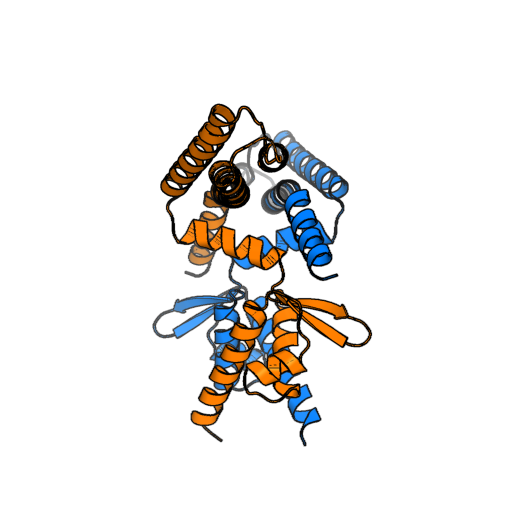? 14.75 -15.68 5.621 1 98.69 94 GLU A CA 1
ATOM 742 C C . GLU A 1 94 ? 15.25 -15.352 4.219 1 98.69 94 GLU A C 1
ATOM 744 O O . GLU A 1 94 ? 15.375 -16.234 3.373 1 98.69 94 GLU A O 1
ATOM 749 N N . LEU A 1 95 ? 15.578 -14.117 3.941 1 98.75 95 LEU A N 1
ATOM 750 C CA . LEU A 1 95 ? 16.109 -13.703 2.65 1 98.75 95 LEU A CA 1
ATOM 751 C C . LEU A 1 95 ? 17.438 -14.406 2.361 1 98.75 95 LEU A C 1
ATOM 753 O O . LEU A 1 95 ? 17.656 -14.883 1.246 1 98.75 95 LEU A O 1
ATOM 757 N N . ASP A 1 96 ? 18.25 -14.508 3.377 1 98.62 96 ASP A N 1
ATOM 758 C CA . ASP A 1 96 ? 19.547 -15.172 3.23 1 98.62 96 ASP A CA 1
ATOM 759 C C . ASP A 1 96 ? 19.359 -16.656 2.891 1 98.62 96 ASP A C 1
ATOM 761 O O . ASP A 1 96 ? 20.062 -17.188 2.039 1 98.62 96 ASP A O 1
ATOM 765 N N . THR A 1 97 ? 18.422 -17.25 3.561 1 98.69 97 THR A N 1
ATOM 766 C CA . THR A 1 97 ? 18.125 -18.656 3.316 1 98.69 97 THR A CA 1
ATOM 767 C C . THR A 1 97 ? 17.656 -18.875 1.882 1 98.69 97 THR A C 1
ATOM 769 O O . THR A 1 97 ? 18.109 -19.781 1.197 1 98.69 97 THR A O 1
ATOM 772 N N . ILE A 1 98 ? 16.75 -18.016 1.438 1 98.56 98 ILE A N 1
ATOM 773 C CA . ILE A 1 98 ? 16.219 -18.109 0.083 1 98.56 98 ILE A CA 1
ATOM 774 C C . ILE A 1 98 ? 17.344 -17.922 -0.928 1 98.56 98 ILE A C 1
ATOM 776 O O . ILE A 1 98 ? 17.453 -18.672 -1.898 1 98.56 98 ILE A O 1
ATOM 780 N N . ARG A 1 99 ? 18.188 -16.969 -0.665 1 98.19 99 ARG A N 1
ATOM 781 C CA . ARG A 1 99 ? 19.297 -16.703 -1.561 1 98.19 99 ARG A CA 1
ATOM 782 C C . ARG A 1 99 ? 20.266 -17.891 -1.604 1 98.19 99 ARG A C 1
ATOM 784 O O . ARG A 1 99 ? 20.797 -18.234 -2.664 1 98.19 99 ARG A O 1
ATOM 791 N N . ALA A 1 100 ? 20.484 -18.5 -0.475 1 98.38 100 ALA A N 1
ATOM 792 C CA . ALA A 1 100 ? 21.359 -19.688 -0.414 1 98.38 100 ALA A CA 1
ATOM 793 C C . ALA A 1 100 ? 20.781 -20.828 -1.25 1 98.38 100 ALA A C 1
ATOM 795 O O . ALA A 1 100 ? 21.531 -21.516 -1.959 1 98.38 100 ALA A O 1
ATOM 796 N N . ASP A 1 101 ? 19.5 -20.984 -1.146 1 97.81 101 ASP A N 1
ATOM 797 C CA . ASP A 1 101 ? 18.828 -22.031 -1.929 1 97.81 101 ASP A CA 1
ATOM 798 C C . ASP A 1 101 ? 18.984 -21.766 -3.426 1 97.81 101 ASP A C 1
ATOM 800 O O . ASP A 1 101 ? 19.266 -22.688 -4.195 1 97.81 101 ASP A O 1
ATOM 804 N N . ILE A 1 102 ? 18.812 -20.547 -3.818 1 98.12 102 ILE A N 1
ATOM 805 C CA . ILE A 1 102 ? 18.953 -20.188 -5.223 1 98.12 102 ILE A CA 1
ATOM 806 C C . ILE A 1 102 ? 20.391 -20.406 -5.684 1 98.12 102 ILE A C 1
ATOM 808 O O . ILE A 1 102 ? 20.625 -20.938 -6.773 1 98.12 102 ILE A O 1
ATOM 812 N N . ASP A 1 103 ? 21.312 -20.047 -4.82 1 98.06 103 ASP A N 1
ATOM 813 C CA . ASP A 1 103 ? 22.719 -20.25 -5.145 1 98.06 103 ASP A CA 1
ATOM 814 C C . ASP A 1 103 ? 23.031 -21.734 -5.297 1 98.06 103 ASP A C 1
ATOM 816 O O . ASP A 1 103 ? 23.859 -22.109 -6.141 1 98.06 103 ASP A O 1
ATOM 820 N N . GLU A 1 104 ? 22.469 -22.516 -4.5 1 97.88 104 GLU A N 1
ATOM 821 C CA . GLU A 1 104 ? 22.656 -23.953 -4.609 1 97.88 104 GLU A CA 1
ATOM 822 C C . GLU A 1 104 ? 22.188 -24.469 -5.969 1 97.88 104 GLU A C 1
ATOM 824 O O . GLU A 1 104 ? 22.859 -25.312 -6.578 1 97.88 104 GLU A O 1
ATOM 829 N N . TRP A 1 105 ? 21.016 -23.953 -6.445 1 97.44 105 TRP A N 1
ATOM 830 C CA . TRP A 1 105 ? 20.516 -24.359 -7.758 1 97.44 105 TRP A CA 1
ATOM 831 C C . TRP A 1 105 ? 21.469 -23.891 -8.859 1 97.44 105 TRP A C 1
ATOM 833 O O . TRP A 1 105 ? 21.75 -24.641 -9.797 1 97.44 105 TRP A O 1
ATOM 843 N N . LYS A 1 106 ? 21.922 -22.656 -8.711 1 98.06 106 LYS A N 1
ATOM 844 C CA . LYS A 1 106 ? 22.859 -22.125 -9.703 1 98.06 106 LYS A CA 1
ATOM 845 C C . LYS A 1 106 ? 24.094 -23.016 -9.828 1 98.06 106 LYS A C 1
ATOM 847 O O . LYS A 1 106 ? 24.531 -23.312 -10.938 1 98.06 106 LYS A O 1
ATOM 852 N N . GLU A 1 107 ? 24.578 -23.469 -8.727 1 97.94 107 GLU A N 1
ATOM 853 C CA . GLU A 1 107 ? 25.781 -24.297 -8.688 1 97.94 107 GLU A CA 1
ATOM 854 C C . GLU A 1 107 ? 25.5 -25.719 -9.172 1 97.94 107 GLU A C 1
ATOM 856 O O . GLU A 1 107 ? 26.25 -26.266 -9.969 1 97.94 107 GLU A O 1
ATOM 861 N N . ALA A 1 108 ? 24.438 -26.266 -8.695 1 96.81 108 ALA A N 1
ATOM 862 C CA . ALA A 1 108 ? 24.109 -27.656 -8.992 1 96.81 108 ALA A CA 1
ATOM 863 C C . ALA A 1 108 ? 23.859 -27.859 -10.484 1 96.81 108 ALA A C 1
ATOM 865 O O . ALA A 1 108 ? 24.234 -28.891 -11.055 1 96.81 108 ALA A O 1
ATOM 866 N N . TYR A 1 109 ? 23.25 -26.844 -11.102 1 96.88 109 TYR A N 1
ATOM 867 C CA . TYR A 1 109 ? 22.859 -27.016 -12.492 1 96.88 109 TYR A CA 1
ATOM 868 C C . TYR A 1 109 ? 23.734 -26.172 -13.414 1 96.88 109 TYR A C 1
ATOM 870 O O . TYR A 1 109 ? 23.594 -26.234 -14.641 1 96.88 109 TYR A O 1
ATOM 878 N N . ASP A 1 110 ? 24.562 -25.359 -12.836 1 96.88 110 ASP A N 1
ATOM 879 C CA . ASP A 1 110 ? 25.453 -24.453 -13.578 1 96.88 110 ASP A CA 1
ATOM 880 C C . ASP A 1 110 ? 24.656 -23.531 -14.5 1 96.88 110 ASP A C 1
ATOM 882 O O . ASP A 1 110 ? 24.906 -23.484 -15.703 1 96.88 110 ASP A O 1
ATOM 886 N N . VAL A 1 111 ? 23.578 -22.906 -13.938 1 97.69 111 VAL A N 1
ATOM 887 C CA . VAL A 1 111 ? 22.734 -21.953 -14.633 1 97.69 111 VAL A CA 1
ATOM 888 C C . VAL A 1 111 ? 22.594 -20.672 -13.797 1 97.69 111 VAL A C 1
ATOM 890 O O . VAL A 1 111 ? 22.875 -20.688 -12.602 1 97.69 111 VAL A O 1
ATOM 893 N N . ALA A 1 112 ? 22.094 -19.562 -14.398 1 97.69 112 ALA A N 1
ATOM 894 C CA . ALA A 1 112 ? 22.047 -18.281 -13.711 1 97.69 112 ALA A CA 1
ATOM 895 C C . ALA A 1 112 ? 20.609 -17.875 -13.375 1 97.69 112 ALA A C 1
ATOM 897 O O . ALA A 1 112 ? 20.391 -16.906 -12.656 1 97.69 112 ALA A O 1
ATOM 898 N N . SER A 1 113 ? 19.609 -18.594 -13.938 1 98 113 SER A N 1
ATOM 899 C CA . SER A 1 113 ? 18.219 -18.219 -13.719 1 98 113 SER A CA 1
ATOM 900 C C . SER A 1 113 ? 17.281 -19.422 -13.867 1 98 113 SER A C 1
ATOM 902 O O . SER A 1 113 ? 17.688 -20.453 -14.398 1 98 113 SER A O 1
ATOM 904 N N . ALA A 1 114 ? 16.078 -19.312 -13.414 1 97.69 114 ALA A N 1
ATOM 905 C CA . ALA A 1 114 ? 15.055 -20.344 -13.547 1 97.69 114 ALA A CA 1
ATOM 906 C C . ALA A 1 114 ? 14.781 -20.656 -15.016 1 97.69 114 ALA A C 1
ATOM 908 O O . ALA A 1 114 ? 14.586 -21.812 -15.391 1 97.69 114 ALA A O 1
ATOM 909 N N . ASP A 1 115 ? 14.789 -19.656 -15.812 1 96.69 115 ASP A N 1
ATOM 910 C CA . ASP A 1 115 ? 14.547 -19.844 -17.25 1 96.69 115 ASP A CA 1
ATOM 911 C C . ASP A 1 115 ? 15.656 -20.672 -17.891 1 96.69 115 ASP A C 1
ATOM 913 O O . ASP A 1 115 ? 15.383 -21.531 -18.719 1 96.69 115 ASP A O 1
ATOM 917 N N . GLU A 1 116 ? 16.859 -20.297 -17.547 1 97.12 116 GLU A N 1
ATOM 918 C CA . GLU A 1 116 ? 17.984 -21.094 -18.047 1 97.12 116 GLU A CA 1
ATOM 919 C C . GLU A 1 116 ? 17.875 -22.547 -17.609 1 97.12 116 GLU A C 1
ATOM 921 O O . GLU A 1 116 ? 18.188 -23.469 -18.375 1 97.12 116 GLU A O 1
ATOM 926 N N . LEU A 1 117 ? 17.453 -22.766 -16.391 1 97.56 117 LEU A N 1
ATOM 927 C CA . LEU A 1 117 ? 17.266 -24.125 -15.906 1 97.56 117 LEU A CA 1
ATOM 928 C C . LEU A 1 117 ? 16.188 -24.859 -16.703 1 97.56 117 LEU A C 1
ATOM 930 O O . LEU A 1 117 ? 16.375 -26 -17.109 1 97.56 117 LEU A O 1
ATOM 934 N N . ARG A 1 118 ? 15.094 -24.172 -17.031 1 96.88 118 ARG A N 1
ATOM 935 C CA . ARG A 1 118 ? 14.023 -24.75 -17.828 1 96.88 118 ARG A CA 1
ATOM 936 C C . ARG A 1 118 ? 14.516 -25.141 -19.219 1 96.88 118 ARG A C 1
ATOM 938 O O . ARG A 1 118 ? 14.078 -26.141 -19.781 1 96.88 118 ARG A O 1
ATOM 945 N N . ALA A 1 119 ? 15.43 -24.391 -19.688 1 94.94 119 ALA A N 1
ATOM 946 C CA . ALA A 1 119 ? 15.953 -24.625 -21.031 1 94.94 119 ALA A CA 1
ATOM 947 C C . ALA A 1 119 ? 16.812 -25.875 -21.078 1 94.94 119 ALA A C 1
ATOM 949 O O . ALA A 1 119 ? 17.078 -26.422 -22.156 1 94.94 119 ALA A O 1
ATOM 950 N N . THR A 1 120 ? 17.328 -26.328 -19.953 1 94 120 THR A N 1
ATOM 951 C CA . THR A 1 120 ? 18.188 -27.5 -19.875 1 94 120 THR A CA 1
ATOM 952 C C . THR A 1 120 ? 17.359 -28.781 -19.938 1 94 120 THR A C 1
ATOM 954 O O . THR A 1 120 ? 17.906 -29.891 -20.062 1 94 120 THR A O 1
ATOM 957 N N . VAL A 1 121 ? 16.031 -28.656 -19.781 1 92.5 121 VAL A N 1
ATOM 958 C CA . VAL A 1 121 ? 15.148 -29.828 -19.734 1 92.5 121 VAL A CA 1
ATOM 959 C C . VAL A 1 121 ? 14.891 -30.328 -21.141 1 92.5 121 VAL A C 1
ATOM 961 O O . VAL A 1 121 ? 13.859 -30.016 -21.75 1 92.5 121 VAL A O 1
ATOM 964 N N . GLY A 1 122 ? 15.867 -30.984 -21.719 1 88.12 122 GLY A N 1
ATOM 965 C CA . GLY A 1 122 ? 15.758 -31.562 -23.047 1 88.12 122 GLY A CA 1
ATOM 966 C C . GLY A 1 122 ? 15.477 -33.062 -23.031 1 88.12 122 GLY A C 1
ATOM 967 O O . GLY A 1 122 ? 15.398 -33.656 -21.953 1 88.12 122 GLY A O 1
ATOM 968 N N . ASP A 1 123 ? 15.328 -33.625 -24.172 1 86.31 123 ASP A N 1
ATOM 969 C CA . ASP A 1 123 ? 14.953 -35.031 -24.328 1 86.31 123 ASP A CA 1
ATOM 970 C C . ASP A 1 123 ? 16.125 -35.938 -24.031 1 86.31 123 ASP A C 1
ATOM 972 O O . ASP A 1 123 ? 15.953 -37.156 -23.797 1 86.31 123 ASP A O 1
ATOM 976 N N . ASP A 1 124 ? 17.25 -35.344 -23.875 1 89.25 124 ASP A N 1
ATOM 977 C CA . ASP A 1 124 ? 18.469 -36.125 -23.703 1 89.25 124 ASP A CA 1
ATOM 978 C C . ASP A 1 124 ? 18.688 -36.5 -22.234 1 89.25 124 ASP A C 1
ATOM 980 O O . ASP A 1 124 ? 19.656 -37.188 -21.906 1 89.25 124 ASP A O 1
ATOM 984 N N . ILE A 1 125 ? 17.734 -36.062 -21.359 1 89.5 125 ILE A N 1
ATOM 985 C CA . ILE A 1 125 ? 17.891 -36.375 -19.938 1 89.5 125 ILE A CA 1
ATOM 986 C C . ILE A 1 125 ? 16.734 -37.25 -19.469 1 89.5 125 ILE A C 1
ATOM 988 O O . ILE A 1 125 ? 15.648 -37.219 -20.047 1 89.5 125 ILE A O 1
ATOM 992 N N . PRO A 1 126 ? 17.047 -38.156 -18.562 1 94.62 126 PRO A N 1
ATOM 993 C CA . PRO A 1 126 ? 16.016 -39.062 -18.047 1 94.62 126 PRO A CA 1
ATOM 994 C C . PRO A 1 126 ? 14.773 -38.312 -17.578 1 94.62 126 PRO A C 1
ATOM 996 O O . PRO A 1 126 ? 14.875 -37.188 -17.078 1 94.62 126 PRO A O 1
ATOM 999 N N . ALA A 1 127 ? 13.664 -38.969 -17.656 1 92.94 127 ALA A N 1
ATOM 1000 C CA . ALA A 1 127 ? 12.359 -38.406 -17.344 1 92.94 127 ALA A CA 1
ATOM 1001 C C . ALA A 1 127 ? 12.312 -37.906 -15.906 1 92.94 127 ALA A C 1
ATOM 1003 O O . ALA A 1 127 ? 11.75 -36.844 -15.617 1 92.94 127 ALA A O 1
ATOM 1004 N N . SER A 1 128 ? 12.859 -38.688 -15 1 94.56 128 SER A N 1
ATOM 1005 C CA . SER A 1 128 ? 12.852 -38.312 -13.594 1 94.56 128 SER A CA 1
ATOM 1006 C C . SER A 1 128 ? 13.641 -37.031 -13.352 1 94.56 128 SER A C 1
ATOM 1008 O O . SER A 1 128 ? 13.211 -36.188 -12.578 1 94.56 128 SER A O 1
ATOM 1010 N N . GLU A 1 129 ? 14.711 -36.906 -14.047 1 95 129 GLU A N 1
ATOM 1011 C CA . GLU A 1 129 ? 15.555 -35.719 -13.922 1 95 129 GLU A CA 1
ATOM 1012 C C . GLU A 1 129 ? 14.875 -34.5 -14.547 1 95 129 GLU A C 1
ATOM 1014 O O . GLU A 1 129 ? 14.992 -33.406 -14.023 1 95 129 GLU A O 1
ATOM 1019 N N . ARG A 1 130 ? 14.156 -34.688 -15.57 1 95.81 130 ARG A N 1
ATOM 1020 C CA . ARG A 1 130 ? 13.406 -33.625 -16.203 1 95.81 130 ARG A CA 1
ATOM 1021 C C . ARG A 1 130 ? 12.352 -33.062 -15.266 1 95.81 130 ARG A C 1
ATOM 1023 O O . ARG A 1 130 ? 12.211 -31.828 -15.125 1 95.81 130 ARG A O 1
ATOM 1030 N N . ARG A 1 131 ? 11.734 -33.969 -14.609 1 95.56 131 ARG A N 1
ATOM 1031 C CA . ARG A 1 131 ? 10.703 -33.562 -13.656 1 95.56 131 ARG A CA 1
ATOM 1032 C C . ARG A 1 131 ? 11.305 -32.781 -12.5 1 95.56 131 ARG A C 1
ATOM 1034 O O . ARG A 1 131 ? 10.734 -31.781 -12.07 1 95.56 131 ARG A O 1
ATOM 1041 N N . GLN A 1 132 ? 12.406 -33.219 -12.094 1 96.25 132 GLN A N 1
ATOM 1042 C CA . GLN A 1 132 ? 13.062 -32.562 -10.977 1 96.25 132 GLN A CA 1
ATOM 1043 C C . GLN A 1 132 ? 13.492 -31.141 -11.359 1 96.25 132 GLN A C 1
ATOM 1045 O O . GLN A 1 132 ? 13.273 -30.203 -10.594 1 96.25 132 GLN A O 1
ATOM 1050 N N . ARG A 1 133 ? 13.984 -30.984 -12.461 1 96.31 133 ARG A N 1
ATOM 1051 C CA . ARG A 1 133 ? 14.461 -29.672 -12.914 1 96.31 133 ARG A CA 1
ATOM 1052 C C . ARG A 1 133 ? 13.297 -28.703 -13.102 1 96.31 133 ARG A C 1
ATOM 1054 O O . ARG A 1 133 ? 13.406 -27.516 -12.781 1 96.31 133 ARG A O 1
ATOM 1061 N N . ARG A 1 134 ? 12.211 -29.234 -13.555 1 96.31 134 ARG A N 1
ATOM 1062 C CA . ARG A 1 134 ? 11.023 -28.406 -13.703 1 96.31 134 ARG A CA 1
ATOM 1063 C C . ARG A 1 134 ? 10.516 -27.922 -12.352 1 96.31 134 ARG A C 1
ATOM 1065 O O . ARG A 1 134 ? 10.148 -26.766 -12.195 1 96.31 134 ARG A O 1
ATOM 1072 N N . HIS A 1 135 ? 10.578 -28.875 -11.516 1 97.06 135 HIS A N 1
ATOM 1073 C CA . HIS A 1 135 ? 10.141 -28.531 -10.164 1 97.06 135 HIS A CA 1
ATOM 1074 C C . HIS A 1 135 ? 11.062 -27.5 -9.531 1 97.06 135 HIS A C 1
ATOM 1076 O O . HIS A 1 135 ? 10.586 -26.516 -8.953 1 97.06 135 HIS A O 1
ATOM 1082 N N . ASP A 1 136 ? 12.297 -27.672 -9.68 1 97.56 136 ASP A N 1
ATOM 1083 C CA . ASP A 1 136 ? 13.273 -26.75 -9.125 1 97.56 136 ASP A CA 1
ATOM 1084 C C . ASP A 1 136 ? 13.133 -25.359 -9.766 1 97.56 136 ASP A C 1
ATOM 1086 O O . ASP A 1 136 ? 13.258 -24.344 -9.078 1 97.56 136 ASP A O 1
ATOM 1090 N N . ALA A 1 137 ? 12.84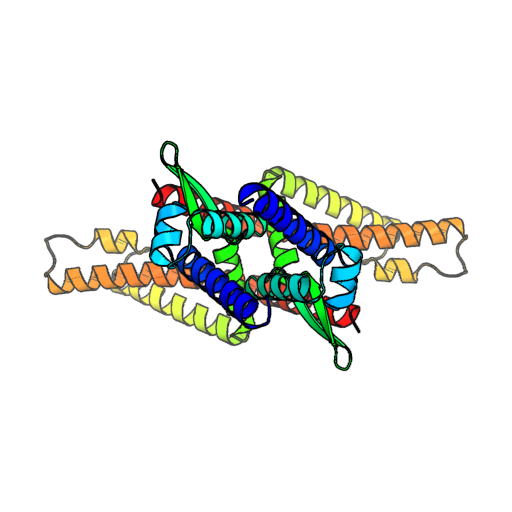4 -25.359 -10.984 1 98 137 ALA A N 1
ATOM 1091 C CA . ALA A 1 137 ? 12.656 -24.078 -11.68 1 98 137 ALA A CA 1
ATOM 1092 C C . ALA A 1 137 ? 11.43 -23.344 -11.164 1 98 137 ALA A C 1
ATOM 1094 O O . ALA A 1 137 ? 11.461 -22.125 -10.992 1 98 137 ALA A O 1
ATOM 1095 N N . GLU A 1 138 ? 10.453 -24.094 -10.953 1 97.5 138 GLU A N 1
ATOM 1096 C CA . GLU A 1 138 ? 9.242 -23.516 -10.391 1 97.5 138 GLU A CA 1
ATOM 1097 C C . GLU A 1 138 ? 9.492 -22.969 -8.984 1 97.5 138 GLU A C 1
ATOM 1099 O O . GLU A 1 138 ? 9.062 -21.859 -8.656 1 97.5 138 GLU A O 1
ATOM 1104 N N . ASP A 1 139 ? 10.172 -23.734 -8.227 1 97.88 139 ASP A N 1
ATOM 1105 C CA . ASP A 1 139 ? 10.531 -23.297 -6.883 1 97.88 139 ASP A CA 1
ATOM 1106 C C . ASP A 1 139 ? 11.406 -22.047 -6.93 1 97.88 139 ASP A C 1
ATOM 1108 O O . ASP A 1 139 ? 11.25 -21.141 -6.109 1 97.88 139 ASP A O 1
ATOM 1112 N N . TRP A 1 140 ? 12.25 -22.062 -7.863 1 98.38 140 TRP A N 1
ATOM 1113 C CA . TRP A 1 140 ? 13.148 -20.922 -8.055 1 98.38 140 TRP A CA 1
ATOM 1114 C C . TRP A 1 140 ? 12.359 -19.656 -8.359 1 98.38 140 TRP A C 1
ATOM 1116 O O . TRP A 1 140 ? 12.586 -18.609 -7.754 1 98.38 140 TRP A O 1
ATOM 1126 N N . ASP A 1 141 ? 11.445 -19.766 -9.227 1 96.88 141 ASP A N 1
ATOM 1127 C CA . ASP A 1 141 ? 10.578 -18.625 -9.531 1 96.88 141 ASP A CA 1
ATOM 1128 C C . ASP A 1 141 ? 9.867 -18.125 -8.273 1 96.88 141 ASP A C 1
ATOM 1130 O O . ASP A 1 141 ? 9.789 -16.922 -8.031 1 96.88 141 ASP A O 1
ATOM 1134 N N . TYR A 1 142 ? 9.398 -19.031 -7.598 1 96.62 142 TYR A N 1
ATOM 1135 C CA . TYR A 1 142 ? 8.688 -18.719 -6.359 1 96.62 142 TYR A CA 1
ATOM 1136 C C . TYR A 1 142 ? 9.609 -18.031 -5.363 1 96.62 142 TYR A C 1
ATOM 1138 O O . TYR A 1 142 ? 9.242 -17.016 -4.77 1 96.62 142 TYR A O 1
ATOM 1146 N N . TYR A 1 143 ? 10.773 -18.453 -5.203 1 97.75 143 TYR A N 1
ATOM 1147 C CA . TYR A 1 143 ? 11.734 -17.906 -4.262 1 97.75 143 TYR A CA 1
ATOM 1148 C C . TYR A 1 143 ? 12.18 -16.516 -4.691 1 97.75 143 TYR A C 1
ATOM 1150 O O . TYR A 1 143 ? 12.375 -15.625 -3.854 1 97.75 143 TYR A O 1
ATOM 1158 N N . GLU A 1 144 ? 12.352 -16.375 -5.953 1 97.31 144 GLU A N 1
ATOM 1159 C CA . GLU A 1 144 ? 12.711 -15.047 -6.449 1 97.31 144 GLU A CA 1
ATOM 1160 C C . GLU A 1 144 ? 11.625 -14.023 -6.117 1 97.31 144 GLU A C 1
ATOM 1162 O O . GLU A 1 144 ? 11.93 -12.898 -5.711 1 97.31 144 GLU A O 1
ATOM 1167 N N . HIS A 1 145 ? 10.461 -14.477 -6.262 1 95.38 145 HIS A N 1
ATOM 1168 C CA . HIS A 1 145 ? 9.336 -13.609 -5.918 1 95.38 145 HIS A CA 1
ATOM 1169 C C . HIS A 1 145 ? 9.32 -13.305 -4.422 1 95.38 145 HIS A C 1
ATOM 1171 O O . HIS A 1 145 ? 9.148 -12.148 -4.023 1 95.38 145 HIS A O 1
ATOM 1177 N N . GLN A 1 146 ? 9.516 -14.297 -3.648 1 97.69 146 GLN A N 1
ATOM 1178 C CA . GLN A 1 146 ? 9.562 -14.117 -2.199 1 97.69 146 GLN A CA 1
ATOM 1179 C C . GLN A 1 146 ? 10.711 -13.195 -1.793 1 97.69 146 GLN A C 1
ATOM 1181 O O . GLN A 1 146 ? 10.539 -12.328 -0.937 1 97.69 146 GLN A O 1
ATOM 1186 N N . ALA A 1 147 ? 11.812 -13.391 -2.418 1 97.94 147 ALA A N 1
ATOM 1187 C CA . ALA A 1 147 ? 12.977 -12.555 -2.125 1 97.94 147 ALA A CA 1
ATOM 1188 C C . ALA A 1 147 ? 12.695 -11.086 -2.42 1 97.94 147 ALA A C 1
ATOM 1190 O O . ALA A 1 147 ? 13.086 -10.203 -1.652 1 97.94 147 ALA A O 1
ATOM 1191 N N . MET A 1 148 ? 12.031 -10.922 -3.533 1 96.75 148 MET A N 1
ATOM 1192 C CA . MET A 1 148 ? 11.688 -9.562 -3.924 1 96.75 148 MET A CA 1
ATOM 1193 C C . MET A 1 148 ? 10.797 -8.906 -2.873 1 96.75 148 MET A C 1
ATOM 1195 O O . MET A 1 148 ? 11.055 -7.77 -2.461 1 96.75 148 MET A O 1
ATOM 1199 N N . LEU A 1 149 ? 9.789 -9.578 -2.369 1 98.12 149 LEU A N 1
ATOM 1200 C CA . LEU A 1 149 ? 8.859 -9.055 -1.367 1 98.12 149 LEU A CA 1
ATOM 1201 C C . LEU A 1 149 ? 9.578 -8.812 -0.044 1 98.12 149 LEU A C 1
ATOM 1203 O O . LEU A 1 149 ? 9.398 -7.758 0.576 1 98.12 149 LEU A O 1
ATOM 1207 N N . ILE A 1 150 ? 10.367 -9.727 0.333 1 98.75 150 ILE A N 1
ATOM 1208 C CA . ILE A 1 150 ? 11.062 -9.648 1.614 1 98.75 150 ILE A CA 1
ATOM 1209 C C . ILE A 1 150 ? 12.062 -8.492 1.586 1 98.75 150 ILE A C 1
ATOM 1211 O O . ILE A 1 150 ? 12.164 -7.73 2.549 1 98.75 150 ILE A O 1
ATOM 1215 N N . LYS A 1 151 ? 12.773 -8.375 0.496 1 98.19 151 LYS A N 1
ATOM 1216 C CA . LYS A 1 151 ? 13.703 -7.266 0.346 1 98.19 151 LYS A CA 1
ATOM 1217 C C . LYS A 1 151 ? 12.992 -5.926 0.497 1 98.19 151 LYS A C 1
ATOM 1219 O O . LYS A 1 151 ? 13.477 -5.027 1.188 1 98.19 151 LYS A O 1
ATOM 1224 N N . GLN A 1 152 ? 11.883 -5.875 -0.158 1 98.31 152 GLN A N 1
ATOM 1225 C CA . GLN A 1 152 ? 11.117 -4.637 -0.075 1 98.31 152 GLN A CA 1
ATOM 1226 C C . GLN A 1 152 ? 10.602 -4.398 1.344 1 98.31 152 GLN A C 1
ATOM 1228 O O . GLN A 1 152 ? 10.602 -3.266 1.827 1 98.31 152 GLN A O 1
ATOM 1233 N N . ALA A 1 153 ? 10.125 -5.434 2.004 1 98.62 153 ALA A N 1
ATOM 1234 C CA . ALA A 1 153 ? 9.664 -5.336 3.387 1 98.62 153 ALA A CA 1
ATOM 1235 C C . ALA A 1 153 ? 10.781 -4.855 4.305 1 98.62 153 ALA A C 1
ATOM 1237 O O . ALA A 1 153 ? 10.555 -4.004 5.172 1 98.62 153 ALA A O 1
ATOM 1238 N N . ILE A 1 154 ? 11.969 -5.344 4.055 1 98.62 154 ILE A N 1
ATOM 1239 C CA . ILE A 1 154 ? 13.117 -4.938 4.859 1 98.62 154 ILE A CA 1
ATOM 1240 C C . ILE A 1 154 ? 13.406 -3.453 4.637 1 98.62 154 ILE A C 1
ATOM 1242 O O . ILE A 1 154 ? 13.633 -2.709 5.594 1 98.62 154 ILE A O 1
ATOM 1246 N N . GLN A 1 155 ? 13.367 -3.086 3.447 1 97.44 155 GLN A N 1
ATOM 1247 C CA . GLN A 1 155 ? 13.664 -1.702 3.092 1 97.44 155 GLN A CA 1
ATOM 1248 C C . GLN A 1 155 ? 12.648 -0.748 3.709 1 97.44 155 GLN A C 1
ATOM 1250 O O . GLN A 1 155 ? 12.992 0.365 4.109 1 97.44 155 GLN A O 1
ATOM 1255 N N . LEU A 1 156 ? 11.398 -1.201 3.818 1 98.19 156 LEU A N 1
ATOM 1256 C CA . LEU A 1 156 ? 10.328 -0.324 4.273 1 98.19 156 LEU A CA 1
ATOM 1257 C C . LEU A 1 156 ? 10.023 -0.553 5.75 1 98.19 156 LEU A C 1
ATOM 1259 O O . LEU A 1 156 ? 9.211 0.164 6.34 1 98.19 156 LEU A O 1
ATOM 1263 N N . TYR A 1 157 ? 10.688 -1.438 6.379 1 98.25 157 TYR A N 1
ATOM 1264 C CA . TYR A 1 157 ? 10.359 -1.906 7.719 1 98.25 157 TYR A CA 1
ATOM 1265 C C . TYR A 1 157 ? 10.305 -0.744 8.703 1 98.25 157 TYR A C 1
ATOM 1267 O O . TYR A 1 157 ? 9.273 -0.512 9.344 1 98.25 157 TYR A O 1
ATOM 1275 N N . ASP A 1 158 ? 11.344 -0.003 8.734 1 97.06 158 ASP A N 1
ATOM 1276 C CA . ASP A 1 158 ? 11.43 1.077 9.711 1 97.06 158 ASP A CA 1
ATOM 1277 C C . ASP A 1 158 ? 10.445 2.193 9.391 1 97.06 158 ASP A C 1
ATOM 1279 O O . ASP A 1 158 ? 9.867 2.803 10.297 1 97.06 158 ASP A O 1
ATOM 1283 N N . THR A 1 159 ? 10.305 2.467 8.094 1 96.44 159 THR A N 1
ATOM 1284 C CA . THR A 1 159 ? 9.367 3.496 7.672 1 96.44 159 THR A CA 1
ATOM 1285 C C . THR A 1 159 ? 7.941 3.123 8.078 1 96.44 159 THR A C 1
ATOM 1287 O O . THR A 1 159 ? 7.191 3.963 8.586 1 96.44 159 THR A O 1
ATOM 1290 N N . ILE A 1 160 ? 7.535 1.908 7.898 1 96.94 160 ILE A N 1
ATOM 1291 C CA . ILE A 1 160 ? 6.195 1.435 8.242 1 96.94 160 ILE A CA 1
ATOM 1292 C C . ILE A 1 160 ? 6 1.503 9.75 1 96.94 160 ILE A C 1
ATOM 1294 O O . ILE A 1 160 ? 4.98 2.008 10.227 1 96.94 160 ILE A O 1
ATOM 1298 N N . GLU A 1 161 ? 6.977 1.08 10.523 1 96.69 161 GLU A N 1
ATOM 1299 C CA . GLU A 1 161 ? 6.887 1.123 11.977 1 96.69 161 GLU A CA 1
ATOM 1300 C C . GLU A 1 161 ? 6.77 2.559 12.484 1 96.69 161 GLU A C 1
ATOM 1302 O O . GLU A 1 161 ? 5.945 2.854 13.352 1 96.69 161 GLU A O 1
ATOM 1307 N N . ALA A 1 162 ? 7.586 3.395 11.906 1 95.19 162 ALA A N 1
ATOM 1308 C CA . ALA A 1 162 ? 7.555 4.801 12.305 1 95.19 162 ALA A CA 1
ATOM 1309 C C . ALA A 1 162 ? 6.211 5.438 11.953 1 95.19 162 ALA A C 1
ATOM 1311 O O . ALA A 1 162 ? 5.699 6.273 12.703 1 95.19 162 ALA A O 1
ATOM 1312 N N . THR A 1 163 ? 5.672 5.062 10.828 1 94.44 163 THR A N 1
ATOM 1313 C CA . THR A 1 163 ? 4.387 5.578 10.367 1 94.44 163 THR A CA 1
ATOM 1314 C C . THR A 1 163 ? 3.27 5.176 11.328 1 94.44 163 THR A C 1
ATOM 1316 O O . THR A 1 163 ? 2.402 5.988 11.656 1 94.44 163 THR A O 1
ATOM 1319 N N . ARG A 1 164 ? 3.334 4.012 11.836 1 92.06 164 ARG A N 1
ATOM 1320 C CA . ARG A 1 164 ? 2.355 3.51 12.797 1 92.06 164 ARG A CA 1
ATOM 1321 C C . ARG A 1 164 ? 2.449 4.262 14.117 1 92.06 164 ARG A C 1
ATOM 1323 O O . ARG A 1 164 ? 1.43 4.625 14.711 1 92.06 164 ARG A O 1
ATOM 1330 N N . GLU A 1 165 ? 3.662 4.492 14.5 1 89.12 165 GLU A N 1
ATOM 1331 C CA . GLU A 1 165 ? 3.926 5.105 15.797 1 89.12 165 GLU A CA 1
ATOM 1332 C C . GLU A 1 165 ? 3.547 6.586 15.797 1 89.12 165 GLU A C 1
ATOM 1334 O O . GLU A 1 165 ? 3.07 7.109 16.812 1 89.12 165 GLU A O 1
ATOM 1339 N N . ARG A 1 166 ? 3.84 7.188 14.695 1 83.81 166 ARG A N 1
ATOM 1340 C CA . ARG A 1 166 ? 3.541 8.617 14.602 1 83.81 166 ARG A CA 1
ATOM 1341 C C . ARG A 1 166 ? 2.051 8.875 14.797 1 83.81 166 ARG A C 1
ATOM 1343 O O . ARG A 1 166 ? 1.664 9.836 15.461 1 83.81 166 ARG A O 1
ATOM 1350 N N . ARG A 1 167 ? 1.276 8.094 14.391 1 75.75 167 ARG A N 1
ATOM 1351 C CA . ARG A 1 167 ? -0.167 8.281 14.5 1 75.75 167 ARG A CA 1
ATOM 1352 C C . ARG A 1 167 ? -0.647 7.988 15.922 1 75.75 167 ARG A C 1
ATOM 1354 O O . ARG A 1 167 ? -1.507 8.695 16.453 1 75.75 167 ARG A O 1
ATOM 1361 N N . ILE A 1 168 ? -0.128 6.969 16.422 1 72 168 ILE A N 1
ATOM 1362 C CA . ILE A 1 168 ? -0.505 6.629 17.797 1 72 168 ILE A CA 1
ATOM 1363 C C . ILE A 1 168 ? -0.161 7.789 18.719 1 72 168 ILE A C 1
ATOM 1365 O O . ILE A 1 168 ? -0.964 8.164 19.578 1 72 168 ILE A O 1
ATOM 1369 N N . ALA A 1 169 ? 0.944 8.398 18.422 1 73.25 169 ALA A N 1
ATOM 1370 C CA . ALA A 1 169 ? 1.397 9.508 19.266 1 73.25 169 ALA A CA 1
ATOM 1371 C C . ALA A 1 169 ? 0.508 10.734 19.062 1 73.25 169 ALA A C 1
ATOM 1373 O O . ALA A 1 169 ? 0.248 11.477 20.016 1 73.25 169 ALA A O 1
ATOM 1374 N N . SER A 1 170 ? 0.081 10.859 17.891 1 73.56 170 SER A N 1
ATOM 1375 C CA . SER A 1 170 ? -0.72 12.039 17.594 1 73.56 170 SER A CA 1
ATOM 1376 C C . SER A 1 170 ? -2.156 11.867 18.078 1 73.56 170 SER A C 1
ATOM 1378 O O . SER A 1 170 ? -2.902 12.844 18.172 1 73.56 170 SER A O 1
ATOM 1380 N N . SER A 1 171 ? -2.553 10.664 18.281 1 70.5 171 SER A N 1
ATOM 1381 C CA . SER A 1 171 ? -3.936 10.383 18.656 1 70.5 171 SER A CA 1
ATOM 1382 C C . SER A 1 171 ? -4.102 10.383 20.172 1 70.5 171 SER A C 1
ATOM 1384 O O . SER A 1 171 ? -5.227 10.336 20.688 1 70.5 171 SER A O 1
ATOM 1386 N N . ASN A 1 172 ? -3.037 10.289 20.984 1 61.91 172 ASN A N 1
ATOM 1387 C CA . ASN A 1 172 ? -3.109 10.352 22.438 1 61.91 172 ASN A CA 1
ATOM 1388 C C . ASN A 1 172 ? -3.18 11.797 22.922 1 61.91 172 ASN A C 1
ATOM 1390 O O . ASN A 1 172 ? -2.521 12.68 22.375 1 61.91 172 ASN A O 1
ATOM 1394 N N . MET B 1 1 ? -38.625 -1.625 -4.262 1 35.62 1 MET B N 1
ATOM 1395 C CA . MET B 1 1 ? -37.719 -1.21 -3.207 1 35.62 1 MET B CA 1
ATOM 1396 C C . MET B 1 1 ? -36.375 -0.725 -3.797 1 35.62 1 MET B C 1
ATOM 1398 O O . MET B 1 1 ? -35.344 -1.357 -3.604 1 35.62 1 MET B O 1
ATOM 1402 N N . SER B 1 2 ? -36.281 -0.132 -4.988 1 46.97 2 SER B N 1
ATOM 1403 C CA . SER B 1 2 ? -35.781 -0.11 -6.359 1 46.97 2 SER B CA 1
ATOM 1404 C C . SER B 1 2 ? -34.469 0.664 -6.465 1 46.97 2 SER B C 1
ATOM 1406 O O . SER B 1 2 ? -33.969 1.208 -5.473 1 46.97 2 SER B O 1
ATOM 1408 N N . ASP B 1 3 ? -34.031 1.391 -7.539 1 51.62 3 ASP B N 1
ATOM 1409 C CA . ASP B 1 3 ? -32.938 2.244 -8.031 1 51.62 3 ASP B CA 1
ATOM 1410 C C . ASP B 1 3 ? -32.656 3.385 -7.059 1 51.62 3 ASP B C 1
ATOM 1412 O O . ASP B 1 3 ? -31.5 3.732 -6.828 1 51.62 3 ASP B O 1
ATOM 1416 N N . SER B 1 4 ? -33.625 3.926 -6.422 1 53.94 4 SER B N 1
ATOM 1417 C CA . SER B 1 4 ? -33.469 5.078 -5.535 1 53.94 4 SER B CA 1
ATOM 1418 C C . SER B 1 4 ? -32.812 4.691 -4.219 1 53.94 4 SER B C 1
ATOM 1420 O O . SER B 1 4 ? -31.984 5.43 -3.697 1 53.94 4 SER B O 1
ATOM 1422 N N . GLU B 1 5 ? -33.219 3.557 -3.756 1 57.91 5 GLU B N 1
ATOM 1423 C CA . GLU B 1 5 ? -32.656 3.098 -2.49 1 57.91 5 GLU B CA 1
ATOM 1424 C C . GLU B 1 5 ? -31.188 2.768 -2.637 1 57.91 5 GLU B C 1
ATOM 1426 O O . GLU B 1 5 ? -30.391 3.035 -1.731 1 57.91 5 GLU B O 1
ATOM 1431 N N . THR B 1 6 ? -31 2.262 -3.826 1 60.12 6 THR B N 1
ATOM 1432 C CA . THR B 1 6 ? -29.609 1.906 -4.121 1 60.12 6 THR B CA 1
ATOM 1433 C C . THR B 1 6 ? -28.75 3.158 -4.25 1 60.12 6 THR B C 1
ATOM 1435 O O . THR B 1 6 ? -27.641 3.209 -3.719 1 60.12 6 THR B O 1
ATOM 1438 N N . THR B 1 7 ? -29.281 4.191 -4.969 1 64.62 7 THR B N 1
ATOM 1439 C CA . THR B 1 7 ? -28.578 5.461 -5.109 1 64.62 7 THR B CA 1
ATOM 1440 C C . THR B 1 7 ? -28.375 6.121 -3.746 1 64.62 7 THR B C 1
ATOM 1442 O O . THR B 1 7 ? -27.312 6.68 -3.473 1 64.62 7 THR B O 1
ATOM 1445 N N . ASN B 1 8 ? -29.359 5.852 -2.936 1 75.69 8 ASN B N 1
ATOM 1446 C CA . ASN B 1 8 ? -29.297 6.426 -1.596 1 75.69 8 ASN B CA 1
ATOM 1447 C C . ASN B 1 8 ? -28.234 5.734 -0.74 1 75.69 8 ASN B C 1
ATOM 1449 O O . ASN B 1 8 ? -27.469 6.402 -0.039 1 75.69 8 ASN B O 1
ATOM 1453 N N . HIS B 1 9 ? -28.141 4.473 -0.973 1 78.19 9 HIS B N 1
ATOM 1454 C CA . HIS B 1 9 ? -27.172 3.715 -0.188 1 78.19 9 HIS B CA 1
ATOM 1455 C C . HIS B 1 9 ? -25.75 4.062 -0.588 1 78.19 9 HIS B C 1
ATOM 1457 O O . HIS B 1 9 ? -24.891 4.301 0.272 1 78.19 9 HIS B O 1
ATOM 1463 N N . THR B 1 10 ? -25.547 4.176 -1.911 1 79.69 10 THR B N 1
ATOM 1464 C CA . THR B 1 10 ? -24.219 4.477 -2.434 1 79.69 10 THR B CA 1
ATOM 1465 C C . THR B 1 10 ? -23.766 5.863 -1.988 1 79.69 10 THR B C 1
ATOM 1467 O O . THR B 1 10 ? -22.594 6.059 -1.646 1 79.69 10 THR B O 1
ATOM 1470 N N . THR B 1 11 ? -24.719 6.676 -1.946 1 86.31 11 THR B N 1
ATOM 1471 C CA . THR B 1 11 ? -24.406 8.039 -1.524 1 86.31 11 THR B CA 1
ATOM 1472 C C . THR B 1 11 ? -24.062 8.078 -0.038 1 86.31 11 THR B C 1
ATOM 1474 O O . THR B 1 11 ? -23.109 8.758 0.367 1 86.31 11 THR B O 1
ATOM 1477 N N . LYS B 1 12 ? -24.844 7.336 0.757 1 88.94 12 LYS B N 1
ATOM 1478 C CA . LYS B 1 12 ? -24.594 7.281 2.193 1 88.94 12 LYS B CA 1
ATOM 1479 C C . LYS B 1 12 ? -23.203 6.707 2.486 1 88.94 12 LYS B C 1
ATOM 1481 O O . LYS B 1 12 ? -22.453 7.266 3.287 1 88.94 12 LYS B O 1
ATOM 1486 N N . VAL B 1 13 ? -22.859 5.719 1.778 1 87.44 13 VAL B N 1
ATOM 1487 C CA . VAL B 1 13 ? -21.578 5.039 1.97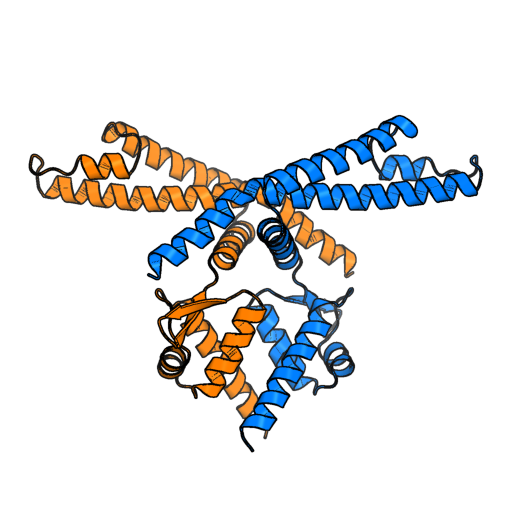4 1 87.44 13 VAL B CA 1
ATOM 1488 C C . VAL B 1 13 ? -20.438 5.957 1.553 1 87.44 13 VAL B C 1
ATOM 1490 O O . VAL B 1 13 ? -19.406 6.047 2.242 1 87.44 13 VAL B O 1
ATOM 1493 N N . ALA B 1 14 ? -20.656 6.598 0.484 1 91.44 14 ALA B N 1
ATOM 1494 C CA . ALA B 1 14 ? -19.641 7.527 -0.005 1 91.44 14 ALA B CA 1
ATOM 1495 C C . ALA B 1 14 ? -19.391 8.648 1.002 1 91.44 14 ALA B C 1
ATOM 1497 O O . ALA B 1 14 ? -18.234 9.047 1.224 1 91.44 14 ALA B O 1
ATOM 1498 N N . ARG B 1 15 ? -20.438 9.109 1.623 1 94.81 15 ARG B N 1
ATOM 1499 C CA . ARG B 1 15 ? -20.312 10.18 2.607 1 94.81 15 ARG B CA 1
ATOM 1500 C C . ARG B 1 15 ? -19.578 9.695 3.854 1 94.81 15 ARG B C 1
ATOM 1502 O O . ARG B 1 15 ? -18.719 10.398 4.395 1 94.81 15 ARG B O 1
ATOM 1509 N N . ILE B 1 16 ? -19.938 8.5 4.281 1 96.25 16 ILE B N 1
ATOM 1510 C CA . ILE B 1 16 ? -19.266 7.918 5.438 1 96.25 16 ILE B CA 1
ATOM 1511 C C . ILE B 1 16 ? -17.766 7.816 5.168 1 96.25 16 ILE B C 1
ATOM 1513 O O . ILE B 1 16 ? -16.953 8.219 6 1 96.25 16 ILE B O 1
ATOM 1517 N N . ARG B 1 17 ? -17.438 7.352 4.02 1 96.25 17 ARG B N 1
ATOM 1518 C CA . ARG B 1 17 ? -16.031 7.188 3.639 1 96.25 17 ARG B CA 1
ATOM 1519 C C . ARG B 1 17 ? -15.32 8.531 3.59 1 96.25 17 ARG B C 1
ATOM 1521 O O . ARG B 1 17 ? -14.227 8.672 4.133 1 96.25 17 ARG B O 1
ATOM 1528 N N . GLU B 1 18 ? -15.93 9.445 2.984 1 95.94 18 GLU B N 1
ATOM 1529 C CA . GLU B 1 18 ? -15.328 10.773 2.859 1 95.94 18 GLU B CA 1
ATOM 1530 C C . GLU B 1 18 ? -15.039 11.383 4.23 1 95.94 18 GLU B C 1
ATOM 1532 O O . GLU B 1 18 ? -13.938 11.875 4.48 1 95.94 18 GLU B O 1
ATOM 1537 N N . VAL B 1 19 ? -16.016 11.297 5.094 1 96.88 19 VAL B N 1
ATOM 1538 C CA . VAL B 1 19 ? -15.852 11.852 6.434 1 96.88 19 VAL B CA 1
ATOM 1539 C C . VAL B 1 19 ? -14.75 11.094 7.176 1 96.88 19 VAL B C 1
ATOM 1541 O O . VAL B 1 19 ? -13.828 11.703 7.719 1 96.88 19 VAL B O 1
ATOM 1544 N N . ALA B 1 20 ? -14.836 9.789 7.148 1 96.94 20 ALA B N 1
ATOM 1545 C CA . ALA B 1 20 ? -13.922 8.961 7.926 1 96.94 20 ALA B CA 1
ATOM 1546 C C . ALA B 1 20 ? -12.484 9.102 7.414 1 96.94 20 ALA B C 1
ATOM 1548 O O . ALA B 1 20 ? -11.539 9.07 8.203 1 96.94 20 ALA B O 1
ATOM 1549 N N . MET B 1 21 ? -12.32 9.352 6.066 1 95.56 21 MET B N 1
ATOM 1550 C CA . MET B 1 21 ? -11 9.352 5.441 1 95.56 21 MET B CA 1
ATOM 1551 C C . MET B 1 21 ? -10.336 10.727 5.578 1 95.56 21 MET B C 1
ATOM 1553 O O . MET B 1 21 ? -9.164 10.891 5.242 1 95.56 21 MET B O 1
ATOM 1557 N N . THR B 1 22 ? -11.07 11.68 6.094 1 94.06 22 THR B N 1
ATOM 1558 C CA . THR B 1 22 ? -10.516 13.031 6.129 1 94.06 22 THR B CA 1
ATOM 1559 C C . THR B 1 22 ? -10.398 13.531 7.566 1 94.06 22 THR B C 1
ATOM 1561 O O . THR B 1 22 ? -9.922 14.641 7.805 1 94.06 22 THR B O 1
ATOM 1564 N N . VAL B 1 23 ? -10.797 12.664 8.539 1 93.19 23 VAL B N 1
ATOM 1565 C CA . VAL B 1 23 ? -10.703 13.086 9.93 1 93.19 23 VAL B CA 1
ATOM 1566 C C . VAL B 1 23 ? -9.234 13.266 10.32 1 93.19 23 VAL B C 1
ATOM 1568 O O . VAL B 1 23 ? -8.375 12.492 9.891 1 93.19 23 VAL B O 1
ATOM 1571 N N . ARG B 1 24 ? -8.914 14.234 11.117 1 89.31 24 ARG B N 1
ATOM 1572 C CA . ARG B 1 24 ? -7.559 14.523 11.578 1 89.31 24 ARG B CA 1
ATOM 1573 C C . ARG B 1 24 ? -7.281 13.852 12.914 1 89.31 24 ARG B C 1
ATOM 1575 O O . ARG B 1 24 ? -6.121 13.664 13.289 1 89.31 24 ARG B O 1
ATOM 1582 N N . GLU B 1 25 ? -8.32 13.648 13.664 1 92.31 25 GLU B N 1
ATOM 1583 C CA . GLU B 1 25 ? -8.273 12.898 14.914 1 92.31 25 GLU B CA 1
ATOM 1584 C C . GLU B 1 25 ? -9.258 11.727 14.891 1 92.31 25 GLU B C 1
ATOM 1586 O O . GLU B 1 25 ? -10.297 11.789 14.234 1 92.31 25 GLU B O 1
ATOM 1591 N N . PRO B 1 26 ? -8.945 10.695 15.562 1 94.94 26 PRO B N 1
ATOM 1592 C CA . PRO B 1 26 ? -9.867 9.555 15.586 1 94.94 26 PRO B CA 1
ATOM 1593 C C . PRO B 1 26 ? -11.266 9.93 16.078 1 94.94 26 PRO B C 1
ATOM 1595 O O . PRO B 1 26 ? -11.406 10.742 16.984 1 94.94 26 PRO B O 1
ATOM 1598 N N . LYS B 1 27 ? -12.312 9.461 15.461 1 96.25 27 LYS B N 1
ATOM 1599 C CA . LYS B 1 27 ? -13.711 9.734 15.789 1 96.25 27 LYS B CA 1
ATOM 1600 C C . LYS B 1 27 ? -14.5 8.438 15.961 1 96.25 27 LYS B C 1
ATOM 1602 O O . LYS B 1 27 ? -14.242 7.453 15.266 1 96.25 27 LYS B O 1
ATOM 1607 N N . ASN B 1 28 ? -15.391 8.461 16.875 1 97 28 ASN B N 1
ATOM 1608 C CA . ASN B 1 28 ? -16.219 7.273 17.047 1 97 28 ASN B CA 1
ATOM 1609 C C . ASN B 1 28 ? -17.328 7.207 16 1 97 28 ASN B C 1
ATOM 1611 O O . ASN B 1 28 ? -17.516 8.148 15.227 1 97 28 ASN B O 1
ATOM 1615 N N . ALA B 1 29 ? -18.031 6.105 15.984 1 97 29 ALA B N 1
ATOM 1616 C CA . ALA B 1 29 ? -19.031 5.871 14.961 1 97 29 ALA B CA 1
ATOM 1617 C C . ALA B 1 29 ? -20.156 6.91 15.039 1 97 29 ALA B C 1
ATOM 1619 O O . ALA B 1 29 ? -20.688 7.328 14.008 1 97 29 ALA B O 1
ATOM 1620 N N . GLY B 1 30 ? -20.469 7.324 16.25 1 97.25 30 GLY B N 1
ATOM 1621 C CA . GLY B 1 30 ? -21.516 8.32 16.422 1 97.25 30 GLY B CA 1
ATOM 1622 C C . GLY B 1 30 ? -21.172 9.672 15.836 1 97.25 30 GLY B C 1
ATOM 1623 O O . GLY B 1 30 ? -21.984 10.297 15.164 1 97.25 30 GLY B O 1
ATOM 1624 N N . GLU B 1 31 ? -19.969 10.141 16.047 1 97.62 31 GLU B N 1
ATOM 1625 C CA . GLU B 1 31 ? -19.469 11.406 15.516 1 97.62 31 GLU B CA 1
ATOM 1626 C C . GLU B 1 31 ? -19.422 11.383 13.992 1 97.62 31 GLU B C 1
ATOM 1628 O O . GLU B 1 31 ? -19.844 12.336 13.336 1 97.62 31 GLU B O 1
ATOM 1633 N N . ILE B 1 32 ? -18.984 10.328 13.406 1 98 32 ILE B N 1
ATOM 1634 C CA . ILE B 1 32 ? -18.891 10.195 11.961 1 98 32 ILE B CA 1
ATOM 1635 C C . ILE B 1 32 ? -20.281 10.125 11.352 1 98 32 ILE B C 1
ATOM 1637 O O . ILE B 1 32 ? -20.547 10.742 10.312 1 98 32 ILE B O 1
ATOM 1641 N N . ALA B 1 33 ? -21.156 9.398 12.031 1 97.5 33 ALA B N 1
ATOM 1642 C CA . ALA B 1 33 ? -22.547 9.273 11.57 1 97.5 33 ALA B CA 1
ATOM 1643 C C . ALA B 1 33 ? -23.234 10.633 11.516 1 97.5 33 ALA B C 1
ATOM 1645 O O . ALA B 1 33 ? -23.891 10.969 10.531 1 97.5 33 ALA B O 1
ATOM 1646 N N . THR B 1 34 ? -23.078 11.406 12.578 1 97.5 34 THR B N 1
ATOM 1647 C CA . THR B 1 34 ? -23.672 12.734 12.664 1 97.5 34 THR B CA 1
ATOM 1648 C C . THR B 1 34 ? -23.188 13.625 11.531 1 97.5 34 THR B C 1
ATOM 1650 O O . THR B 1 34 ? -23.984 14.25 10.828 1 97.5 34 THR B O 1
ATOM 1653 N N . THR B 1 35 ? -21.906 13.633 11.297 1 96.69 35 THR B N 1
ATOM 1654 C CA . THR B 1 35 ? -21.297 14.469 10.258 1 96.69 35 THR B CA 1
ATOM 1655 C C . THR B 1 35 ? -21.734 14.008 8.875 1 96.69 35 THR B C 1
ATOM 1657 O O . THR B 1 35 ? -21.969 14.828 7.984 1 96.69 35 THR B O 1
ATOM 1660 N N . ALA B 1 36 ? -21.906 12.695 8.672 1 96.38 36 ALA B N 1
ATOM 1661 C CA . ALA B 1 36 ? -22.25 12.125 7.375 1 96.38 36 ALA B CA 1
ATOM 1662 C C . ALA B 1 36 ? -23.766 12.164 7.148 1 96.38 36 ALA B C 1
ATOM 1664 O O . ALA B 1 36 ? -24.234 11.898 6.043 1 96.38 36 ALA B O 1
ATOM 1665 N N . GLY B 1 37 ? -24.516 12.445 8.18 1 95.69 37 GLY B N 1
ATOM 1666 C CA . GLY B 1 37 ? -25.969 12.508 8.062 1 95.69 37 GLY B CA 1
ATOM 1667 C C . GLY B 1 37 ? -26.609 11.148 7.898 1 95.69 37 GLY B C 1
ATOM 1668 O O . GLY B 1 37 ? -27.516 10.977 7.078 1 95.69 37 GLY B O 1
ATOM 1669 N N . VAL B 1 38 ? -26.094 10.078 8.625 1 95.38 38 VAL B N 1
ATOM 1670 C CA . VAL B 1 38 ? -26.625 8.727 8.555 1 95.38 38 VAL B CA 1
ATOM 1671 C C . VAL B 1 38 ? -26.844 8.18 9.961 1 95.38 38 VAL B C 1
ATOM 1673 O O . VAL B 1 38 ? -26.422 8.805 10.945 1 95.38 38 VAL B O 1
ATOM 1676 N N . ALA B 1 39 ? -27.547 7.078 10 1 94.69 39 ALA B N 1
ATOM 1677 C CA . ALA B 1 39 ? -27.734 6.406 11.281 1 94.69 39 ALA B CA 1
ATOM 1678 C C . ALA B 1 39 ? -26.438 5.812 11.789 1 94.69 39 ALA B C 1
ATOM 1680 O O . ALA B 1 39 ? -25.625 5.312 11.008 1 94.69 39 ALA B O 1
ATOM 1681 N N . ARG B 1 40 ? -26.203 5.793 13.141 1 95.06 40 ARG B N 1
ATOM 1682 C CA . ARG B 1 40 ? -24.984 5.301 13.781 1 95.06 40 ARG B CA 1
ATOM 1683 C C . ARG B 1 40 ? -24.703 3.854 13.383 1 95.06 40 ARG B C 1
ATOM 1685 O O . ARG B 1 40 ? -23.562 3.5 13.07 1 95.06 40 ARG B O 1
ATOM 1692 N N . ASN B 1 41 ? -25.75 3.025 13.344 1 91.75 41 ASN B N 1
ATOM 1693 C CA . ASN B 1 41 ? -25.562 1.615 13.016 1 91.75 41 ASN B CA 1
ATOM 1694 C C . ASN B 1 41 ? -25.094 1.429 11.578 1 91.75 41 ASN B C 1
ATOM 1696 O O . ASN B 1 41 ? -24.266 0.562 11.305 1 91.75 41 ASN B O 1
ATOM 1700 N N . THR B 1 42 ? -25.656 2.221 10.734 1 90.38 42 THR B N 1
ATOM 1701 C CA . THR B 1 42 ? -25.234 2.189 9.336 1 90.38 42 THR B CA 1
ATOM 1702 C C . THR B 1 42 ? -23.766 2.58 9.211 1 90.38 42 THR B C 1
ATOM 1704 O O . THR B 1 42 ? -23 1.906 8.523 1 90.38 42 THR B O 1
ATOM 1707 N N . ALA B 1 43 ? -23.406 3.658 9.852 1 95.31 43 ALA B N 1
ATOM 1708 C CA . ALA B 1 43 ? -22.016 4.105 9.844 1 95.31 43 ALA B CA 1
ATOM 1709 C C . ALA B 1 43 ? -21.078 3.021 10.383 1 95.31 43 ALA B C 1
ATOM 1711 O O . ALA B 1 43 ? -20.047 2.721 9.773 1 95.31 43 ALA B O 1
ATOM 1712 N N . GLU B 1 44 ? -21.438 2.471 11.469 1 94.44 44 GLU B N 1
ATOM 1713 C CA . GLU B 1 44 ? -20.594 1.472 12.117 1 94.44 44 GLU B CA 1
ATOM 1714 C C . GLU B 1 44 ? -20.344 0.283 11.195 1 94.44 44 GLU B C 1
ATOM 1716 O O . GLU B 1 44 ? -19.219 -0.219 11.125 1 94.44 44 GLU B O 1
ATOM 1721 N N . LYS B 1 45 ? -21.359 -0.122 10.531 1 90.88 45 LYS B N 1
ATOM 1722 C CA . LYS B 1 45 ? -21.219 -1.235 9.594 1 90.88 45 LYS B CA 1
ATOM 1723 C C . LYS B 1 45 ? -20.219 -0.913 8.5 1 90.88 45 LYS B C 1
ATOM 1725 O O . LYS B 1 45 ? -19.344 -1.729 8.195 1 90.88 45 LYS B O 1
ATOM 1730 N N . TYR B 1 46 ? -20.328 0.238 8.016 1 92.81 46 TYR B N 1
ATOM 1731 C CA . TYR B 1 46 ? -19.453 0.613 6.914 1 92.81 46 TYR B CA 1
ATOM 1732 C C . TYR B 1 46 ? -18.031 0.891 7.418 1 92.81 46 TYR B C 1
ATOM 1734 O O . TYR B 1 46 ? -17.047 0.551 6.75 1 92.81 46 TYR B O 1
ATOM 1742 N N . LEU B 1 47 ? -17.953 1.488 8.578 1 96.62 47 LEU B N 1
ATOM 1743 C CA . LEU B 1 47 ? -16.656 1.743 9.164 1 96.62 47 LEU B CA 1
ATOM 1744 C C . LEU B 1 47 ? -15.906 0.437 9.422 1 96.62 47 LEU B C 1
ATOM 1746 O O . LEU B 1 47 ? -14.695 0.35 9.188 1 96.62 47 LEU B O 1
ATOM 1750 N N . THR B 1 48 ? -16.625 -0.538 9.859 1 94.25 48 THR B N 1
ATOM 1751 C CA . THR B 1 48 ? -16.031 -1.854 10.094 1 94.25 48 THR B CA 1
ATOM 1752 C C . THR B 1 48 ? -15.508 -2.453 8.789 1 94.25 48 THR B C 1
ATOM 1754 O O . THR B 1 48 ? -14.438 -3.051 8.766 1 94.25 48 THR B O 1
ATOM 1757 N N . GLN B 1 49 ? -16.234 -2.246 7.727 1 92.81 49 GLN B N 1
ATOM 1758 C CA . GLN B 1 49 ? -15.805 -2.734 6.422 1 92.81 49 GLN B CA 1
ATOM 1759 C C . GLN B 1 49 ? -14.531 -2.031 5.969 1 92.81 49 GLN B C 1
ATOM 1761 O O . GLN B 1 49 ? -13.633 -2.662 5.41 1 92.81 49 GLN B O 1
ATOM 1766 N N . LEU B 1 50 ? -14.445 -0.764 6.211 1 96.06 50 LEU B N 1
ATOM 1767 C CA . LEU B 1 50 ? -13.266 0.002 5.832 1 96.06 50 LEU B CA 1
ATOM 1768 C C . LEU B 1 50 ? -12.047 -0.441 6.641 1 96.06 50 LEU B C 1
ATOM 1770 O O . LEU B 1 50 ? -10.922 -0.413 6.137 1 96.06 50 LEU B O 1
ATOM 1774 N N . VAL B 1 51 ? -12.281 -0.905 7.867 1 96.19 51 VAL B N 1
ATOM 1775 C CA . VAL B 1 51 ? -11.203 -1.44 8.695 1 96.19 51 VAL B CA 1
ATOM 1776 C C . VAL B 1 51 ? -10.75 -2.789 8.148 1 96.19 51 VAL B C 1
ATOM 1778 O O . VAL B 1 51 ? -9.547 -3.059 8.062 1 96.19 51 VAL B O 1
ATOM 1781 N N . GLU B 1 52 ? -11.742 -3.598 7.707 1 93 52 GLU B N 1
ATOM 1782 C CA . GLU B 1 52 ? -11.445 -4.934 7.199 1 93 52 GLU B CA 1
ATOM 1783 C C . GLU B 1 52 ? -10.57 -4.871 5.949 1 93 52 GLU B C 1
ATOM 1785 O O . GLU B 1 52 ? -9.789 -5.781 5.688 1 93 52 GLU B O 1
ATOM 1790 N N . VAL B 1 53 ? -10.68 -3.75 5.195 1 94.56 53 VAL B N 1
ATOM 1791 C CA . VAL B 1 53 ? -9.891 -3.645 3.977 1 94.56 53 VAL B CA 1
ATOM 1792 C C . VAL B 1 53 ? -8.727 -2.682 4.199 1 94.56 53 VAL B C 1
ATOM 1794 O O . VAL B 1 53 ? -8.109 -2.203 3.242 1 94.56 53 VAL B O 1
ATOM 1797 N N . ASP B 1 54 ? -8.484 -2.24 5.375 1 96.19 54 ASP B N 1
ATOM 1798 C CA . ASP B 1 54 ? -7.297 -1.538 5.855 1 96.19 54 ASP B CA 1
ATOM 1799 C C . ASP B 1 54 ? -7.285 -0.087 5.383 1 96.19 54 ASP B C 1
ATOM 1801 O O . ASP B 1 54 ? -6.223 0.512 5.219 1 96.19 54 ASP B O 1
ATOM 1805 N N . LYS B 1 55 ? -8.445 0.436 5.074 1 97 55 LYS B N 1
ATOM 1806 C CA . LYS B 1 55 ? -8.523 1.86 4.766 1 97 55 LYS B CA 1
ATOM 1807 C C . LYS B 1 55 ? -8.602 2.695 6.043 1 97 55 LYS B C 1
ATOM 1809 O O . LYS B 1 55 ? -8.133 3.832 6.078 1 97 55 LYS B O 1
ATOM 1814 N N . LEU B 1 56 ? -9.219 2.066 7.059 1 97.31 56 LEU B N 1
ATOM 1815 C CA . LEU B 1 56 ? -9.266 2.658 8.391 1 97.31 56 LEU B CA 1
ATOM 1816 C C . LEU B 1 56 ? -8.609 1.742 9.414 1 97.31 56 LEU B C 1
ATOM 1818 O O . LEU B 1 56 ? -8.406 0.555 9.156 1 97.31 56 LEU B O 1
ATOM 1822 N N . THR B 1 57 ? -8.227 2.275 10.477 1 96.75 57 THR B N 1
ATOM 1823 C CA . THR B 1 57 ? -7.801 1.549 11.664 1 96.75 57 THR B CA 1
ATOM 1824 C C . THR B 1 57 ? -8.492 2.098 12.914 1 96.75 57 THR B C 1
ATOM 1826 O O . THR B 1 57 ? -9.18 3.115 12.852 1 96.75 57 THR B O 1
ATOM 1829 N N . THR B 1 58 ? -8.43 1.362 13.984 1 96.06 58 THR B N 1
ATOM 1830 C CA . THR B 1 58 ? -9.172 1.742 15.18 1 96.06 58 THR B CA 1
ATOM 1831 C C . THR B 1 58 ? -8.227 1.969 16.359 1 96.06 58 THR B C 1
ATOM 1833 O O . THR B 1 58 ? -7.109 1.453 16.359 1 96.06 58 THR B O 1
ATOM 1836 N N . ILE B 1 59 ? -8.648 2.75 17.188 1 95.25 59 ILE B N 1
ATOM 1837 C CA . ILE B 1 59 ? -7.98 2.957 18.484 1 95.25 59 ILE B CA 1
ATOM 1838 C C . ILE B 1 59 ? -9.023 3.088 19.578 1 95.25 59 ILE B C 1
ATOM 1840 O O . ILE B 1 59 ? -10.117 3.609 19.359 1 95.25 59 ILE B O 1
ATOM 1844 N N . LYS B 1 60 ? -8.773 2.656 20.781 1 93.69 60 LYS B N 1
ATOM 1845 C CA . LYS B 1 60 ? -9.688 2.779 21.922 1 93.69 60 LYS B CA 1
ATOM 1846 C C . LYS B 1 60 ? -9.453 4.082 22.672 1 93.69 60 LYS B C 1
ATOM 1848 O O . LYS B 1 60 ? -8.305 4.441 22.969 1 93.69 60 LYS B O 1
ATOM 1853 N N . AR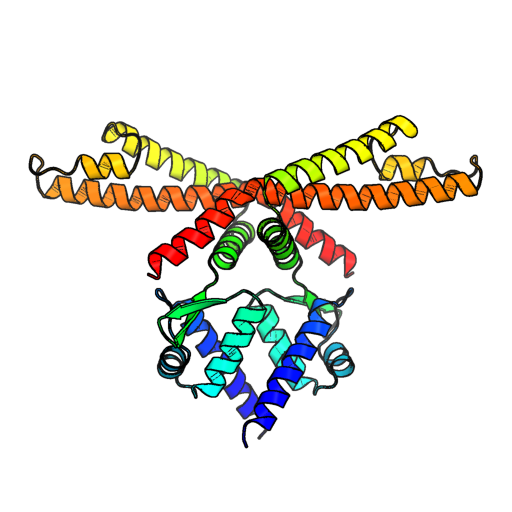G B 1 61 ? -10.422 4.809 22.828 1 90.19 61 ARG B N 1
ATOM 1854 C CA . ARG B 1 61 ? -10.453 5.969 23.719 1 90.19 61 ARG B CA 1
ATOM 1855 C C . ARG B 1 61 ? -11.477 5.773 24.844 1 90.19 61 ARG B C 1
ATOM 1857 O O . ARG B 1 61 ? -12.672 6.023 24.641 1 90.19 61 ARG B O 1
ATOM 1864 N N . GLY B 1 62 ? -10.859 5.328 26.047 1 88.56 62 GLY B N 1
ATOM 1865 C CA . GLY B 1 62 ? -11.789 4.852 27.047 1 88.56 62 GLY B CA 1
ATOM 1866 C C . GLY B 1 62 ? -12.547 3.609 26.625 1 88.56 62 GLY B C 1
ATOM 1867 O O . GLY B 1 62 ? -11.938 2.604 26.25 1 88.56 62 GLY B O 1
ATOM 1868 N N . ARG B 1 63 ? -13.883 3.65 26.656 1 91.44 63 ARG B N 1
ATOM 1869 C CA . ARG B 1 63 ? -14.711 2.514 26.25 1 91.44 63 ARG B CA 1
ATOM 1870 C C . ARG B 1 63 ? -15.109 2.613 24.781 1 91.44 63 ARG B C 1
ATOM 1872 O O . ARG B 1 63 ? -15.688 1.678 24.234 1 91.44 63 ARG B O 1
ATOM 1879 N N . GLU B 1 64 ? -14.75 3.641 24.141 1 93.12 64 GLU B N 1
ATOM 1880 C CA . GLU B 1 64 ? -15.234 3.893 22.781 1 93.12 64 GLU B CA 1
ATOM 1881 C C . GLU B 1 64 ? -14.18 3.521 21.75 1 93.12 64 GLU B C 1
ATOM 1883 O O . GLU B 1 64 ? -12.984 3.766 21.953 1 93.12 64 GLU B O 1
ATOM 1888 N N . THR B 1 65 ? -14.664 2.893 20.719 1 95.69 65 THR B N 1
ATOM 1889 C CA . THR B 1 65 ? -13.812 2.633 19.562 1 95.69 65 THR B CA 1
ATOM 1890 C C . THR B 1 65 ? -13.82 3.824 18.609 1 95.69 65 T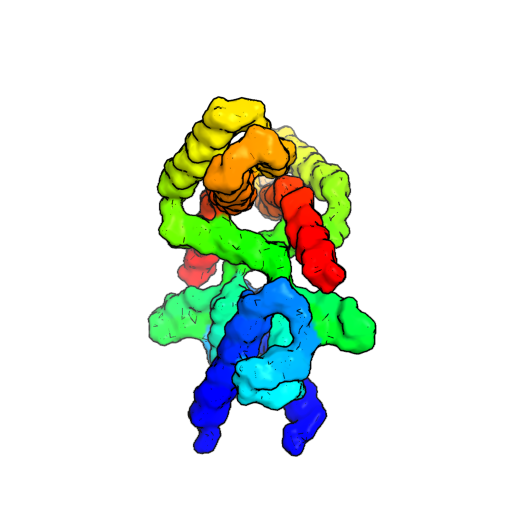HR B C 1
ATOM 1892 O O . THR B 1 65 ? -14.883 4.297 18.203 1 95.69 65 THR B O 1
ATOM 1895 N N . CYS B 1 66 ? -12.641 4.27 18.297 1 96.5 66 CYS B N 1
ATOM 1896 C CA . CYS B 1 66 ? -12.523 5.395 17.375 1 96.5 66 CYS B CA 1
ATOM 1897 C C . CYS B 1 66 ? -11.812 4.977 16.094 1 96.5 66 CYS B C 1
ATOM 1899 O O . CYS B 1 66 ? -10.969 4.078 16.10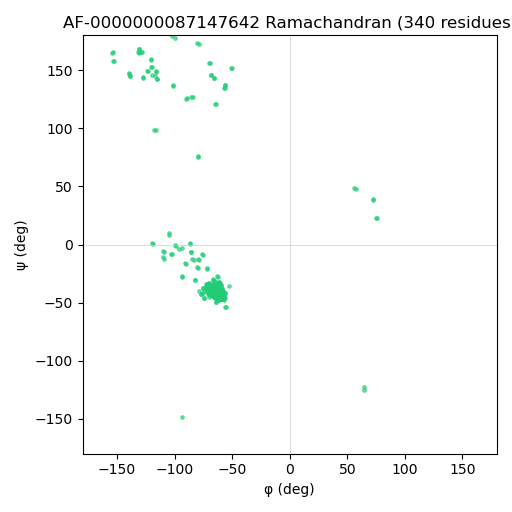9 1 96.5 66 CYS B O 1
ATOM 1901 N N . TYR B 1 67 ? -12.203 5.641 14.977 1 97.12 67 TYR B N 1
ATOM 1902 C CA . TYR B 1 67 ? -11.719 5.297 13.641 1 97.12 67 TYR B CA 1
ATOM 1903 C C . TYR B 1 67 ? -10.898 6.434 13.055 1 97.12 67 TYR B C 1
ATOM 1905 O O . TYR B 1 67 ? -11.211 7.609 13.25 1 97.12 67 TYR B O 1
ATOM 1913 N N . TYR B 1 68 ? -9.883 6.074 12.367 1 95.88 68 TYR B N 1
ATOM 1914 C CA . TYR B 1 68 ? -9.094 7.031 11.594 1 95.88 68 TYR B CA 1
ATOM 1915 C C . TYR B 1 68 ? -8.414 6.352 10.414 1 95.88 68 TYR B C 1
ATOM 1917 O O . TYR B 1 68 ? -8.312 5.125 10.367 1 95.88 68 TYR B O 1
ATOM 1925 N N . PRO B 1 69 ? -8.055 7.129 9.398 1 96.38 69 PRO B N 1
ATOM 1926 C CA . PRO B 1 69 ? -7.402 6.512 8.242 1 96.38 69 PRO B CA 1
ATOM 1927 C C . PRO B 1 69 ? -6.141 5.734 8.625 1 96.38 69 PRO B C 1
ATOM 1929 O O . PRO B 1 69 ? -5.359 6.191 9.461 1 96.38 69 PRO B O 1
ATOM 1932 N N . ASP B 1 70 ? -6.012 4.59 8.109 1 96.75 70 ASP B N 1
ATOM 1933 C CA . ASP B 1 70 ? -4.82 3.783 8.375 1 96.75 70 ASP B CA 1
ATOM 1934 C C . ASP B 1 70 ? -3.568 4.453 7.812 1 96.75 70 ASP B C 1
ATOM 1936 O O . ASP B 1 70 ? -3.449 4.648 6.602 1 96.75 70 ASP B O 1
ATOM 1940 N N . PRO B 1 71 ? -2.631 4.738 8.672 1 96.38 71 PRO B N 1
ATOM 1941 C CA . PRO B 1 71 ? -1.498 5.543 8.211 1 96.38 71 PRO B CA 1
ATOM 1942 C C . PRO B 1 71 ? -0.62 4.809 7.203 1 96.38 71 PRO B C 1
ATOM 1944 O O . PRO B 1 71 ? -0.053 5.43 6.301 1 96.38 71 PRO B O 1
ATOM 1947 N N . VAL B 1 72 ? -0.481 3.533 7.371 1 97.38 72 VAL B N 1
ATOM 1948 C CA . VAL B 1 72 ? 0.359 2.766 6.457 1 97.38 72 VAL B CA 1
ATOM 1949 C C . VAL B 1 72 ? -0.291 2.713 5.078 1 97.38 72 VAL B C 1
ATOM 1951 O O . VAL B 1 72 ? 0.381 2.902 4.062 1 97.38 72 VAL B O 1
ATOM 1954 N N . THR B 1 73 ? -1.588 2.484 5.062 1 97.5 73 THR B N 1
ATOM 1955 C CA . THR B 1 73 ? -2.311 2.494 3.797 1 97.5 73 THR B CA 1
ATOM 1956 C C . THR B 1 73 ? -2.244 3.873 3.145 1 97.5 73 THR B C 1
ATOM 1958 O O . THR B 1 73 ? -2.076 3.982 1.929 1 97.5 73 THR B O 1
ATOM 1961 N N . GLN B 1 74 ? -2.383 4.949 3.961 1 96.56 74 GLN B N 1
ATOM 1962 C CA . GLN B 1 74 ? -2.248 6.301 3.438 1 96.56 74 GLN B CA 1
ATOM 1963 C C . GLN B 1 74 ? -0.868 6.523 2.824 1 96.56 74 GLN B C 1
ATOM 1965 O O . GLN B 1 74 ? -0.743 7.152 1.773 1 96.56 74 GLN B O 1
ATOM 1970 N N . TYR B 1 75 ? 0.085 5.996 3.521 1 97.62 75 TYR B N 1
ATOM 1971 C CA . TYR B 1 75 ? 1.456 6.082 3.033 1 97.62 75 TYR B CA 1
ATOM 1972 C C . TYR B 1 75 ? 1.596 5.398 1.678 1 97.62 75 TYR B C 1
ATOM 1974 O O . TYR B 1 75 ? 2.094 5.996 0.722 1 97.62 75 TYR B O 1
ATOM 1982 N N . PHE B 1 76 ? 1.086 4.227 1.476 1 98.12 76 PHE B N 1
ATOM 1983 C CA . PHE B 1 76 ? 1.163 3.477 0.225 1 98.12 76 PHE B CA 1
ATOM 1984 C C . PHE B 1 76 ? 0.34 4.156 -0.863 1 98.12 76 PHE B C 1
ATOM 1986 O O . PHE B 1 76 ? 0.748 4.191 -2.025 1 98.12 76 PHE B O 1
ATOM 1993 N N . ASP B 1 77 ? -0.817 4.711 -0.488 1 97.31 77 ASP B N 1
ATOM 1994 C CA . ASP B 1 77 ? -1.652 5.418 -1.452 1 97.31 77 ASP B CA 1
ATOM 1995 C C . ASP B 1 77 ? -0.917 6.625 -2.033 1 97.31 77 ASP B C 1
ATOM 1997 O O . ASP B 1 77 ? -1.021 6.906 -3.229 1 97.31 77 ASP B O 1
ATOM 2001 N N . GLN B 1 78 ? -0.187 7.273 -1.197 1 97.62 78 GLN B N 1
ATOM 2002 C CA . GLN B 1 78 ? 0.573 8.438 -1.652 1 97.62 78 GLN B CA 1
ATOM 2003 C C . GLN B 1 78 ? 1.663 8.023 -2.639 1 97.62 78 GLN B C 1
ATOM 2005 O O . GLN B 1 78 ? 1.865 8.688 -3.658 1 97.62 78 GLN B O 1
ATOM 2010 N N . ILE B 1 79 ? 2.338 6.961 -2.352 1 98.5 79 ILE B N 1
ATOM 2011 C CA . ILE B 1 79 ? 3.367 6.449 -3.248 1 98.5 79 ILE B CA 1
ATOM 2012 C C . ILE B 1 79 ? 2.742 6.059 -4.586 1 98.5 79 ILE B C 1
ATOM 2014 O O . ILE B 1 79 ? 3.254 6.422 -5.648 1 98.5 79 ILE B O 1
ATOM 2018 N N . ARG B 1 80 ? 1.649 5.395 -4.48 1 97.88 80 ARG B N 1
ATOM 2019 C CA . ARG B 1 80 ? 0.935 4.98 -5.684 1 97.88 80 ARG B CA 1
ATOM 2020 C C . ARG B 1 80 ? 0.531 6.188 -6.523 1 97.88 80 ARG B C 1
ATOM 2022 O O . ARG B 1 80 ? 0.692 6.184 -7.746 1 97.88 80 ARG B O 1
ATOM 2029 N N . ASP B 1 81 ? -0.015 7.199 -5.891 1 97.38 81 ASP B N 1
ATOM 2030 C CA . ASP B 1 81 ? -0.467 8.406 -6.574 1 97.38 81 ASP B CA 1
ATOM 2031 C C . ASP B 1 81 ? 0.696 9.109 -7.27 1 97.38 81 ASP B C 1
ATOM 2033 O O . ASP B 1 81 ? 0.551 9.602 -8.391 1 97.38 81 ASP B O 1
ATOM 2037 N N . LEU B 1 82 ? 1.84 9.148 -6.602 1 98.5 82 LEU B N 1
ATOM 2038 C CA . LEU B 1 82 ? 3.02 9.766 -7.195 1 98.5 82 LEU B CA 1
ATOM 2039 C C . LEU B 1 82 ? 3.438 9.031 -8.461 1 98.5 82 LEU B C 1
ATOM 2041 O O . LEU B 1 82 ? 3.707 9.656 -9.492 1 98.5 82 LEU B O 1
ATOM 2045 N N . VAL B 1 83 ? 3.361 7.762 -8.43 1 98.38 83 VAL B N 1
ATOM 2046 C CA . VAL B 1 83 ? 3.764 6.945 -9.57 1 98.38 83 VAL B CA 1
ATOM 2047 C C . VAL B 1 83 ? 2.729 7.078 -10.688 1 98.38 83 VAL B C 1
ATOM 2049 O O . VAL B 1 83 ? 3.084 7.129 -11.867 1 98.38 83 VAL B O 1
ATOM 2052 N N . ASN B 1 84 ? 1.485 7.137 -10.336 1 96.94 84 ASN B N 1
ATOM 2053 C CA . ASN B 1 84 ? 0.401 7.227 -11.312 1 96.94 84 ASN B CA 1
ATOM 2054 C C . ASN B 1 84 ? 0.385 8.586 -12.008 1 96.94 84 ASN B C 1
ATOM 2056 O O . ASN B 1 84 ? 0.071 8.672 -13.195 1 96.94 84 ASN B O 1
ATOM 2060 N N . ASP B 1 85 ? 0.76 9.609 -11.328 1 97.69 85 ASP B N 1
ATOM 2061 C CA . ASP B 1 85 ? 0.489 10.969 -11.789 1 97.69 85 ASP B CA 1
ATOM 2062 C C . ASP B 1 85 ? 1.74 11.609 -12.383 1 97.69 85 ASP B C 1
ATOM 2064 O O . ASP B 1 85 ? 1.667 12.672 -13 1 97.69 85 ASP B O 1
ATOM 2068 N N . HIS B 1 86 ? 2.855 10.898 -12.227 1 98.5 86 HIS B N 1
ATOM 2069 C CA . HIS B 1 86 ? 4.105 11.492 -12.695 1 98.5 86 HIS B CA 1
ATOM 2070 C C . HIS B 1 86 ? 4.977 10.461 -13.398 1 98.5 86 HIS B C 1
ATOM 2072 O O . HIS B 1 86 ? 4.957 9.281 -13.039 1 98.5 86 HIS B O 1
ATOM 2078 N N . GLU B 1 87 ? 5.629 10.906 -14.359 1 98.56 87 GLU B N 1
ATOM 2079 C CA . GLU B 1 87 ? 6.715 10.078 -14.883 1 98.56 87 GLU B CA 1
ATOM 2080 C C . GLU B 1 87 ? 7.875 10 -13.898 1 98.56 87 GLU B C 1
ATOM 2082 O O . GLU B 1 87 ? 8.086 10.922 -13.102 1 98.56 87 GLU B O 1
ATOM 2087 N N . LYS B 1 88 ? 8.633 8.992 -14.008 1 98.5 88 LYS B N 1
ATOM 2088 C CA . LYS B 1 88 ? 9.742 8.773 -13.086 1 98.5 88 LYS B CA 1
ATOM 2089 C C . LYS B 1 88 ? 10.734 9.938 -13.141 1 98.5 88 LYS B C 1
ATOM 2091 O O . LYS B 1 88 ? 11.211 10.398 -12.102 1 98.5 88 LYS B O 1
ATOM 2096 N N . ASP B 1 89 ? 10.992 10.383 -14.297 1 98.5 89 ASP B N 1
ATOM 2097 C CA . ASP B 1 89 ? 11.945 11.477 -14.461 1 98.5 89 ASP B CA 1
ATOM 2098 C C . ASP B 1 89 ? 11.43 12.758 -13.812 1 98.5 89 ASP B C 1
ATOM 2100 O O . ASP B 1 89 ? 12.211 13.547 -13.273 1 98.5 89 ASP B O 1
ATOM 2104 N N . GLU B 1 90 ? 10.164 13 -13.898 1 98.75 90 GLU B N 1
ATOM 2105 C CA . GLU B 1 90 ? 9.555 14.156 -13.25 1 98.75 90 GLU B CA 1
ATOM 2106 C C . GLU B 1 90 ? 9.719 14.094 -11.734 1 98.75 90 GLU B C 1
ATOM 2108 O O . GLU B 1 90 ? 9.992 15.109 -11.094 1 98.75 90 GLU B O 1
ATOM 2113 N N . LEU B 1 91 ? 9.594 12.93 -11.195 1 98.81 91 LEU B N 1
ATOM 2114 C CA . LEU B 1 91 ? 9.766 12.742 -9.758 1 98.81 91 LEU B CA 1
ATOM 2115 C C . LEU B 1 91 ? 11.211 13 -9.344 1 98.81 91 LEU B C 1
ATOM 2117 O O . LEU B 1 91 ? 11.461 13.641 -8.32 1 98.81 91 LEU B O 1
ATOM 2121 N N . THR B 1 92 ? 12.109 12.531 -10.148 1 98.75 92 THR B N 1
ATOM 2122 C CA . THR B 1 92 ? 13.531 12.727 -9.883 1 98.75 92 THR B CA 1
ATOM 2123 C C . THR B 1 92 ? 13.883 14.211 -9.891 1 98.75 92 THR B C 1
ATOM 2125 O O . THR B 1 92 ? 14.602 14.688 -9.008 1 98.75 92 THR B O 1
ATOM 2128 N N . ALA B 1 93 ? 13.312 14.875 -10.844 1 98.62 93 ALA B N 1
ATOM 2129 C CA . ALA B 1 93 ? 13.555 16.312 -10.945 1 98.62 93 ALA B CA 1
ATOM 2130 C C . ALA B 1 93 ? 12.961 17.047 -9.742 1 98.62 93 ALA B C 1
ATOM 2132 O O . ALA B 1 93 ? 13.586 17.969 -9.203 1 98.62 93 ALA B O 1
ATOM 2133 N N . GLU B 1 94 ? 11.766 16.656 -9.398 1 98.69 94 GLU B N 1
ATOM 2134 C CA . GLU B 1 94 ? 11.117 17.281 -8.242 1 98.69 94 GLU B CA 1
ATOM 2135 C C . GLU B 1 94 ? 11.914 17.031 -6.965 1 98.69 94 GLU B C 1
ATOM 2137 O O . GLU B 1 94 ? 12.078 17.938 -6.145 1 98.69 94 GLU B O 1
ATOM 2142 N N . LEU B 1 95 ? 12.453 15.852 -6.773 1 98.75 95 LEU B N 1
ATOM 2143 C CA . LEU B 1 95 ? 13.273 15.531 -5.613 1 98.75 95 LEU B CA 1
ATOM 2144 C C . LEU B 1 95 ? 14.523 16.406 -5.57 1 98.75 95 LEU B C 1
ATOM 2146 O O . LEU B 1 95 ? 14.883 16.922 -4.512 1 98.75 95 LEU B O 1
ATOM 2150 N N . ASP B 1 96 ? 15.102 16.609 -6.723 1 98.62 96 ASP B N 1
ATOM 2151 C CA . ASP B 1 96 ? 16.297 17.453 -6.812 1 98.62 96 ASP B CA 1
ATOM 2152 C C . ASP B 1 96 ? 15.977 18.891 -6.422 1 98.62 96 ASP B C 1
ATOM 2154 O O . ASP B 1 96 ? 16.75 19.531 -5.715 1 98.62 96 ASP B O 1
ATOM 2158 N N . THR B 1 97 ? 14.852 19.359 -6.891 1 98.69 97 THR B N 1
ATOM 2159 C CA . THR B 1 97 ? 14.422 20.719 -6.574 1 98.69 97 THR B CA 1
ATOM 2160 C C . THR B 1 97 ? 14.203 20.875 -5.074 1 98.69 97 THR B C 1
ATOM 2162 O O . THR B 1 97 ? 14.656 21.859 -4.477 1 98.69 97 THR B O 1
ATOM 2165 N N . ILE B 1 98 ? 13.539 19.906 -4.477 1 98.56 98 ILE B N 1
ATOM 2166 C CA . ILE B 1 98 ? 13.266 19.938 -3.043 1 98.56 98 ILE B CA 1
ATOM 2167 C C . ILE B 1 98 ? 14.578 19.922 -2.268 1 98.56 98 ILE B C 1
ATOM 2169 O O . ILE B 1 98 ? 14.758 20.703 -1.32 1 98.56 98 ILE B O 1
ATOM 2173 N N . ARG B 1 99 ? 15.469 19.094 -2.693 1 98.25 99 ARG B N 1
ATOM 2174 C CA . ARG B 1 99 ? 16.766 18.984 -2.031 1 98.25 99 ARG B CA 1
ATOM 2175 C C . ARG B 1 99 ? 17.547 20.297 -2.154 1 98.25 99 ARG B C 1
ATOM 2177 O O . ARG B 1 99 ? 18.219 20.719 -1.208 1 98.25 99 ARG B O 1
ATOM 2184 N N . ALA B 1 100 ? 17.469 20.922 -3.299 1 98.38 100 ALA B N 1
ATOM 2185 C CA . ALA B 1 100 ? 18.141 22.203 -3.504 1 98.38 100 ALA B CA 1
ATOM 2186 C C . ALA B 1 100 ? 17.578 23.266 -2.557 1 98.38 100 ALA B C 1
ATOM 2188 O O . ALA B 1 100 ? 18.344 24.047 -1.991 1 98.38 100 ALA B O 1
ATOM 2189 N N . ASP B 1 101 ? 16.281 23.25 -2.412 1 97.88 101 ASP B N 1
ATOM 2190 C CA . ASP B 1 101 ? 15.641 24.203 -1.504 1 97.88 101 ASP B CA 1
ATOM 2191 C C . ASP B 1 101 ? 16.109 23.984 -0.066 1 97.88 101 ASP B C 1
ATOM 2193 O O . ASP B 1 101 ? 16.406 24.938 0.65 1 97.88 101 ASP B O 1
ATOM 2197 N N . ILE B 1 102 ? 16.188 22.75 0.325 1 98.19 102 ILE B N 1
ATOM 2198 C CA . ILE B 1 102 ? 16.641 22.422 1.674 1 98.19 102 ILE B CA 1
ATOM 2199 C C . ILE B 1 102 ? 18.094 22.844 1.859 1 98.19 102 ILE B C 1
ATOM 2201 O O . ILE B 1 102 ? 18.453 23.422 2.893 1 98.19 102 ILE B O 1
ATOM 2205 N N . ASP B 1 103 ? 18.859 22.609 0.839 1 98.06 103 ASP B N 1
ATOM 2206 C CA . ASP B 1 103 ? 20.266 23.016 0.893 1 98.06 103 ASP B CA 1
ATOM 2207 C C . ASP B 1 103 ? 20.406 24.531 1.003 1 98.06 103 ASP B C 1
ATOM 2209 O O . ASP B 1 103 ? 21.312 25.031 1.68 1 98.06 103 ASP B O 1
ATOM 2213 N N . GLU B 1 104 ? 19.594 25.203 0.337 1 97.94 104 GLU B N 1
ATOM 2214 C CA . GLU B 1 104 ? 19.609 26.672 0.428 1 97.94 104 GLU B CA 1
ATOM 2215 C C . GLU B 1 104 ? 19.328 27.125 1.854 1 97.94 104 GLU B C 1
ATOM 2217 O O . GLU B 1 104 ? 19.969 28.062 2.342 1 97.94 104 GLU B O 1
ATOM 2222 N N . TRP B 1 105 ? 18.344 26.469 2.551 1 97.5 105 TRP B N 1
ATOM 2223 C CA . TRP B 1 105 ? 18.062 26.812 3.939 1 97.5 105 TRP B CA 1
ATOM 2224 C C . TRP B 1 105 ? 19.25 26.5 4.84 1 97.5 105 TRP B C 1
ATOM 2226 O O . TRP B 1 105 ? 19.609 27.297 5.707 1 97.5 105 TRP B O 1
ATOM 2236 N N . LYS B 1 106 ? 19.844 25.328 4.59 1 98.12 106 LYS B N 1
ATOM 2237 C CA . LYS B 1 106 ? 21.016 24.953 5.379 1 98.12 106 LYS B CA 1
ATOM 2238 C C . LYS B 1 106 ? 22.109 26 5.277 1 98.12 106 LYS B C 1
ATOM 2240 O O . LYS B 1 106 ? 22.719 26.375 6.285 1 98.12 106 LYS B O 1
ATOM 2245 N N . GLU B 1 107 ? 22.312 26.5 4.117 1 97.94 107 GLU B N 1
ATOM 2246 C CA . GLU B 1 107 ? 23.359 27.484 3.855 1 97.94 107 GLU B CA 1
ATOM 2247 C C . GLU B 1 107 ? 22.984 28.859 4.395 1 97.94 107 GLU B C 1
ATOM 2249 O O . GLU B 1 107 ? 23.797 29.531 5.035 1 97.94 107 GLU B O 1
ATOM 2254 N N . ALA B 1 108 ? 21.797 29.25 4.133 1 96.81 108 ALA B N 1
ATOM 2255 C CA . ALA B 1 108 ? 21.344 30.578 4.5 1 96.81 108 ALA B CA 1
ATOM 2256 C C . ALA B 1 108 ? 21.359 30.766 6.012 1 96.81 108 ALA B C 1
ATOM 2258 O O . ALA B 1 108 ? 21.703 31.844 6.508 1 96.81 108 ALA B O 1
ATOM 2259 N N . TYR B 1 109 ? 21.031 29.688 6.73 1 96.88 109 TYR B N 1
ATOM 2260 C CA . TYR B 1 109 ? 20.891 29.828 8.172 1 96.88 109 TYR B CA 1
ATOM 2261 C C . TYR B 1 109 ? 22.031 29.109 8.898 1 96.88 109 TYR B C 1
ATOM 2263 O O . TYR B 1 109 ? 22.125 29.172 10.133 1 96.88 109 TYR B O 1
ATOM 2271 N N . ASP B 1 110 ? 22.844 28.422 8.164 1 96.81 110 ASP B N 1
ATOM 2272 C CA . ASP B 1 110 ? 23.969 27.656 8.711 1 96.81 110 ASP B CA 1
ATOM 2273 C C . ASP B 1 110 ? 23.484 26.656 9.758 1 96.81 110 ASP B C 1
ATOM 2275 O O . ASP B 1 110 ? 23.969 26.656 10.891 1 96.81 110 ASP B O 1
ATOM 2279 N N . VAL B 1 111 ? 22.422 25.875 9.398 1 97.75 111 VAL B N 1
ATOM 2280 C CA . VAL B 1 111 ? 21.859 24.828 10.234 1 97.75 111 VAL B CA 1
ATOM 2281 C C . VAL B 1 111 ? 21.734 23.531 9.422 1 97.75 111 VAL B C 1
ATOM 2283 O O . VAL B 1 111 ? 21.797 23.562 8.188 1 97.75 111 VAL B O 1
ATOM 2286 N N . ALA B 1 112 ? 21.516 22.375 10.086 1 97.75 112 ALA B N 1
ATOM 2287 C CA . ALA B 1 112 ? 21.516 21.078 9.406 1 97.75 112 ALA B CA 1
ATOM 2288 C C . ALA B 1 112 ? 20.109 20.484 9.336 1 97.75 112 ALA B C 1
ATOM 2290 O O . ALA B 1 112 ? 19.891 19.484 8.664 1 97.75 112 ALA B O 1
ATOM 2291 N N . SER B 1 113 ? 19.141 21.062 10.094 1 98.06 113 SER B N 1
ATOM 2292 C CA . SER B 1 113 ? 17.781 20.5 10.141 1 98.06 113 SER B CA 1
ATOM 2293 C C . SER B 1 113 ? 16.75 21.578 10.469 1 98.06 113 SER B C 1
ATOM 2295 O O . SER B 1 113 ? 17.109 22.656 10.93 1 98.06 113 SER B O 1
ATOM 2297 N N . ALA B 1 114 ? 15.508 21.281 10.258 1 97.69 114 ALA B N 1
ATOM 2298 C CA . ALA B 1 114 ? 14.398 22.172 10.602 1 97.69 114 ALA B CA 1
ATOM 2299 C C . ALA B 1 114 ? 14.367 22.469 12.102 1 97.69 114 ALA B C 1
ATOM 2301 O O . ALA B 1 114 ? 14.094 23.594 12.516 1 97.69 114 ALA B O 1
ATOM 2302 N N . ASP B 1 115 ? 14.664 21.484 12.867 1 96.75 115 ASP B N 1
ATOM 2303 C CA . ASP B 1 115 ? 14.672 21.656 14.32 1 96.75 115 ASP B CA 1
ATOM 2304 C C . ASP B 1 115 ? 15.758 22.641 14.75 1 96.75 115 ASP B C 1
ATOM 2306 O O . ASP B 1 115 ? 15.539 23.469 15.625 1 96.75 115 ASP B O 1
ATOM 2310 N N . GLU B 1 116 ? 16.906 22.438 14.18 1 97.19 116 GLU B N 1
ATOM 2311 C CA . GLU B 1 116 ? 17.984 23.391 14.477 1 97.19 116 GLU B CA 1
ATOM 2312 C C . GLU B 1 116 ? 17.594 24.812 14.078 1 97.19 116 GLU B C 1
ATOM 2314 O O . GLU B 1 116 ? 17.938 25.766 14.773 1 97.19 116 GLU B O 1
ATOM 2319 N N . LEU B 1 117 ? 16.938 24.938 12.969 1 97.56 117 LEU B N 1
ATOM 2320 C CA . LEU B 1 117 ? 16.469 26.25 12.539 1 97.56 117 LEU B CA 1
ATOM 2321 C C . LEU B 1 117 ? 15.484 26.844 13.539 1 97.56 117 LEU B C 1
ATOM 2323 O O . LEU B 1 117 ? 15.586 28.016 13.914 1 97.56 117 LEU B O 1
ATOM 2327 N N . ARG B 1 118 ? 14.562 26 14.039 1 96.94 118 ARG B N 1
ATOM 2328 C CA . ARG B 1 118 ? 13.594 26.453 15.039 1 96.94 118 ARG B CA 1
ATOM 2329 C C . ARG B 1 118 ? 14.289 26.922 16.312 1 96.94 118 ARG B C 1
ATOM 2331 O O . ARG B 1 118 ? 13.828 27.859 16.969 1 96.94 118 ARG B O 1
ATOM 2338 N N . ALA B 1 119 ? 15.375 26.312 16.609 1 95.06 119 ALA B N 1
ATOM 2339 C CA . ALA B 1 119 ? 16.109 26.641 17.844 1 95.06 119 ALA B CA 1
ATOM 2340 C C . ALA B 1 119 ? 16.781 28 17.734 1 95.06 119 ALA B C 1
ATOM 2342 O O . ALA B 1 119 ? 17.156 28.594 18.75 1 95.06 119 ALA B O 1
ATOM 2343 N N . THR B 1 120 ? 17 28.5 16.531 1 94.06 120 THR B N 1
ATOM 2344 C CA . THR B 1 120 ? 17.656 29.781 16.312 1 94.06 120 THR B CA 1
ATOM 2345 C C . THR B 1 120 ? 16.688 30.938 16.531 1 94.06 120 THR B C 1
ATOM 2347 O O . THR B 1 120 ? 17.094 32.094 16.578 1 94.06 120 THR B O 1
ATOM 2350 N N . VAL B 1 121 ? 15.391 30.609 16.625 1 92.62 121 VAL B N 1
ATOM 2351 C CA . VAL B 1 121 ? 14.359 31.641 16.75 1 92.62 121 VAL B CA 1
ATOM 2352 C C . VAL B 1 121 ? 14.297 32.125 18.203 1 92.62 121 VAL B C 1
ATOM 2354 O O . VAL B 1 121 ? 13.461 31.672 18.984 1 92.62 121 VAL B O 1
ATOM 2357 N N . GLY B 1 122 ? 15.266 32.938 18.594 1 88.06 122 GLY B N 1
ATOM 2358 C CA . GLY B 1 122 ? 15.32 33.5 19.938 1 88.06 122 GLY B CA 1
ATOM 2359 C C . GLY B 1 122 ? 14.859 34.938 19.984 1 88.06 122 GLY B C 1
ATOM 2360 O O . GLY B 1 122 ? 14.5 35.531 18.953 1 88.06 122 GLY B O 1
ATOM 2361 N N . ASP B 1 123 ? 14.867 35.5 21.141 1 86.44 123 ASP B N 1
ATOM 2362 C CA . ASP B 1 123 ? 14.344 36.844 21.375 1 86.44 123 ASP B CA 1
ATOM 2363 C C . ASP B 1 123 ? 15.32 37.906 20.859 1 86.44 123 ASP B C 1
ATOM 2365 O O . ASP B 1 123 ? 14.953 39.062 20.703 1 86.44 123 ASP B O 1
ATOM 2369 N N . ASP B 1 124 ? 16.453 37.406 20.484 1 89.31 124 ASP B N 1
ATOM 2370 C CA . ASP B 1 124 ? 17.5 38.344 20.109 1 89.31 124 ASP B CA 1
ATOM 2371 C C . ASP B 1 124 ? 17.406 38.75 18.641 1 89.31 124 ASP B C 1
ATOM 2373 O O . ASP B 1 124 ? 18.203 39.531 18.141 1 89.31 124 ASP B O 1
ATOM 2377 N N . ILE B 1 125 ? 16.344 38.188 17.938 1 89.81 125 ILE B N 1
ATOM 2378 C CA . ILE B 1 125 ? 16.203 38.531 16.516 1 89.81 125 ILE B CA 1
ATOM 2379 C C . ILE B 1 125 ? 14.867 39.219 16.281 1 89.81 125 ILE B C 1
ATOM 2381 O O . ILE B 1 125 ? 13.922 39.062 17.062 1 89.81 125 ILE B O 1
ATOM 2385 N N . PRO B 1 126 ? 14.867 40.156 15.344 1 94.56 126 PRO B N 1
ATOM 2386 C CA . PRO B 1 126 ? 13.641 40.875 15.047 1 94.56 126 PRO B CA 1
ATOM 2387 C C . PRO B 1 126 ? 12.438 39.969 14.805 1 94.56 126 PRO B C 1
ATOM 2389 O O . PRO B 1 126 ? 12.594 38.875 14.281 1 94.56 126 PRO B O 1
ATOM 2392 N N . ALA B 1 127 ? 11.289 40.5 15.094 1 92.81 127 ALA B N 1
ATOM 2393 C CA . ALA B 1 127 ? 10.047 39.75 15.023 1 92.81 127 ALA B CA 1
ATOM 2394 C C . ALA B 1 127 ? 9.789 39.25 13.609 1 92.81 127 ALA B C 1
ATOM 2396 O O . ALA B 1 127 ? 9.328 38.094 13.43 1 92.81 127 ALA B O 1
ATOM 2397 N N . SER B 1 128 ? 10.039 40.094 12.641 1 94.62 128 SER B N 1
ATOM 2398 C CA . SER B 1 128 ? 9.82 39.688 11.25 1 94.62 128 SER B CA 1
ATOM 2399 C C . SER B 1 128 ? 10.711 38.531 10.852 1 94.62 128 SER B C 1
ATOM 2401 O O . SER B 1 128 ? 10.266 37.594 10.172 1 94.62 128 SER B O 1
ATOM 2403 N N . GLU B 1 129 ? 11.898 38.531 11.344 1 95 129 GLU B N 1
ATOM 2404 C CA . GLU B 1 129 ? 12.852 37.469 11.047 1 95 129 GLU B CA 1
ATOM 2405 C C . GLU B 1 129 ? 12.477 36.188 11.773 1 95 129 GLU B C 1
ATOM 2407 O O . GLU B 1 129 ? 12.648 35.094 11.227 1 95 129 GLU B O 1
ATOM 2412 N N . ARG B 1 130 ? 11.938 36.281 12.922 1 95.81 130 ARG B N 1
ATOM 2413 C CA . ARG B 1 130 ? 11.469 35.125 13.672 1 95.81 130 ARG B CA 1
ATOM 2414 C C . ARG B 1 130 ? 10.336 34.406 12.938 1 95.81 130 ARG B C 1
ATOM 2416 O O . ARG B 1 130 ? 10.352 33.188 12.812 1 95.81 130 ARG B O 1
ATOM 2423 N N . ARG B 1 131 ? 9.492 35.25 12.422 1 95.56 131 ARG B N 1
ATOM 2424 C CA . ARG B 1 131 ? 8.367 34.688 11.672 1 95.56 131 ARG B CA 1
ATOM 2425 C C . ARG B 1 131 ? 8.852 33.969 10.414 1 95.56 131 ARG B C 1
ATOM 2427 O O . ARG B 1 131 ? 8.359 32.875 10.086 1 95.56 131 ARG B O 1
ATOM 2434 N N . GLN B 1 132 ? 9.773 34.562 9.805 1 96.44 132 GLN B N 1
ATOM 2435 C CA . GLN B 1 132 ? 10.297 33.969 8.578 1 96.44 132 GLN B CA 1
ATOM 2436 C C . GLN B 1 132 ? 10.984 32.625 8.852 1 96.44 132 GLN B C 1
ATOM 2438 O O . GLN B 1 132 ? 10.758 31.656 8.133 1 96.44 132 GLN B O 1
ATOM 2443 N N . ARG B 1 133 ? 11.695 32.562 9.852 1 96.38 133 ARG B N 1
ATOM 2444 C CA . ARG B 1 133 ? 12.414 31.328 10.195 1 96.38 133 ARG B CA 1
ATOM 2445 C C . ARG B 1 133 ? 11.453 30.219 10.586 1 96.38 133 ARG B C 1
ATOM 2447 O O . ARG B 1 133 ? 11.672 29.047 10.242 1 96.38 133 ARG B O 1
ATOM 2454 N N . ARG B 1 134 ? 10.406 30.609 11.219 1 96.31 134 ARG B N 1
ATOM 2455 C CA . ARG B 1 134 ? 9.398 29.609 11.586 1 96.31 134 ARG B CA 1
ATOM 2456 C C . ARG B 1 134 ? 8.711 29.047 10.344 1 96.31 134 ARG B C 1
ATOM 2458 O O . ARG B 1 134 ? 8.484 27.844 10.25 1 96.31 134 ARG B O 1
ATOM 2465 N N . HIS B 1 135 ? 8.484 29.984 9.531 1 97.12 135 HIS B N 1
ATOM 2466 C CA . HIS B 1 135 ? 7.848 29.578 8.289 1 97.12 135 HIS B CA 1
ATOM 2467 C C . HIS B 1 135 ? 8.766 28.656 7.477 1 97.12 135 HIS B C 1
ATOM 2469 O O . HIS B 1 135 ? 8.336 27.609 6.988 1 97.12 135 HIS B O 1
ATOM 2475 N N . ASP B 1 136 ? 9.977 29.016 7.391 1 97.56 136 ASP B N 1
ATOM 2476 C CA . ASP B 1 136 ? 10.945 28.219 6.652 1 97.56 136 ASP B CA 1
ATOM 2477 C C . ASP B 1 136 ? 11.125 26.844 7.285 1 97.56 136 ASP B C 1
ATOM 2479 O O . ASP B 1 136 ? 11.258 25.844 6.582 1 97.56 136 ASP B O 1
ATOM 2483 N N . ALA B 1 137 ? 11.07 26.797 8.547 1 98 137 ALA B N 1
ATOM 2484 C CA . ALA B 1 137 ? 11.195 25.531 9.258 1 98 137 ALA B CA 1
ATOM 2485 C C . ALA B 1 137 ? 10.008 24.609 8.961 1 98 137 ALA B C 1
ATOM 2487 O O . ALA B 1 137 ? 10.172 23.406 8.773 1 98 137 ALA B O 1
ATOM 2488 N N . GLU B 1 138 ? 8.906 25.234 8.945 1 97.5 138 GLU B N 1
ATOM 2489 C CA . GLU B 1 138 ? 7.703 24.469 8.609 1 97.5 138 GLU B CA 1
ATOM 2490 C C . GLU B 1 138 ? 7.754 23.953 7.176 1 97.5 138 GLU B C 1
ATOM 2492 O O . GLU B 1 138 ? 7.43 22.797 6.918 1 97.5 138 GLU B O 1
ATOM 2497 N N . ASP B 1 139 ? 8.164 24.797 6.312 1 97.88 139 ASP B N 1
ATOM 2498 C CA . ASP B 1 139 ? 8.32 24.391 4.918 1 97.88 139 ASP B CA 1
ATOM 2499 C C . ASP B 1 139 ? 9.344 23.281 4.785 1 97.88 139 ASP B C 1
ATOM 2501 O O . ASP B 1 139 ? 9.156 22.344 4 1 97.88 139 ASP B O 1
ATOM 2505 N N . TRP B 1 140 ? 10.344 23.422 5.555 1 98.38 140 TRP B N 1
ATOM 2506 C CA . TRP B 1 140 ? 11.406 22.422 5.555 1 98.38 140 TRP B CA 1
ATOM 2507 C C . TRP B 1 140 ? 10.867 21.062 5.992 1 98.38 140 TRP B C 1
ATOM 2509 O O . TRP B 1 140 ? 11.125 20.047 5.336 1 98.38 140 TRP B O 1
ATOM 2519 N N . ASP B 1 141 ? 10.133 21.047 7.004 1 96.94 141 ASP B N 1
ATOM 2520 C CA . ASP B 1 141 ? 9.508 19.797 7.453 1 96.94 141 ASP B CA 1
ATOM 2521 C C . ASP B 1 141 ? 8.648 19.188 6.348 1 96.94 141 ASP B C 1
ATOM 2523 O O . ASP B 1 141 ? 8.695 17.984 6.105 1 96.94 141 ASP B O 1
ATOM 2527 N N . TYR B 1 142 ? 7.93 20.016 5.785 1 96.62 142 TYR B N 1
ATOM 2528 C CA . TYR B 1 142 ? 7.051 19.594 4.699 1 96.62 142 TYR B CA 1
ATOM 2529 C C . TYR B 1 142 ? 7.859 19.031 3.537 1 96.62 142 TYR B C 1
ATOM 2531 O O . TYR B 1 142 ? 7.527 17.969 3.006 1 96.62 142 TYR B O 1
ATOM 2539 N N . TYR B 1 143 ? 8.891 19.609 3.166 1 97.75 143 TYR B N 1
ATOM 2540 C CA . TYR B 1 143 ? 9.734 19.188 2.053 1 97.75 143 TYR B CA 1
ATOM 2541 C C . TYR B 1 143 ? 10.438 17.875 2.371 1 97.75 143 TYR B C 1
ATOM 2543 O O . TYR B 1 143 ? 10.586 17.016 1.5 1 97.75 143 TYR B O 1
ATOM 2551 N N . GLU B 1 144 ? 10.867 17.781 3.572 1 97.38 144 GLU B N 1
ATOM 2552 C CA . GLU B 1 144 ? 11.492 16.516 3.973 1 97.38 144 GLU B CA 1
ATOM 2553 C C . GLU B 1 144 ? 10.516 15.359 3.84 1 97.38 144 GLU B C 1
ATOM 2555 O O . GLU B 1 144 ? 10.891 14.281 3.365 1 97.38 144 GLU B O 1
ATOM 2560 N N . HIS B 1 145 ? 9.344 15.641 4.203 1 95.38 145 HIS B N 1
ATOM 2561 C CA . HIS B 1 145 ? 8.305 14.625 4.066 1 95.38 145 HIS B CA 1
ATOM 2562 C C . HIS B 1 145 ? 8.047 14.297 2.6 1 95.38 145 HIS B C 1
ATOM 2564 O O . HIS B 1 145 ? 7.973 13.125 2.225 1 95.38 145 HIS B O 1
ATOM 2570 N N . GLN B 1 146 ? 7.949 15.305 1.822 1 97.75 146 GLN B N 1
ATOM 2571 C CA . GLN B 1 146 ? 7.742 15.109 0.391 1 97.75 146 GLN B CA 1
ATOM 2572 C C . GLN B 1 146 ? 8.906 14.352 -0.236 1 97.75 146 GLN B C 1
ATOM 2574 O O . GLN B 1 146 ? 8.703 13.445 -1.055 1 97.75 146 GLN B O 1
ATOM 2579 N N . ALA B 1 147 ? 10.086 14.703 0.162 1 98 147 ALA B N 1
ATOM 2580 C CA . ALA B 1 147 ? 11.273 14.039 -0.357 1 98 147 ALA B CA 1
ATOM 2581 C C . ALA B 1 147 ? 11.258 12.555 -0.03 1 98 147 ALA B C 1
ATOM 2583 O O . ALA B 1 147 ? 11.617 11.719 -0.869 1 98 147 ALA B O 1
ATOM 2584 N N . MET B 1 148 ? 10.852 12.305 1.183 1 96.88 148 MET B N 1
ATOM 2585 C CA . MET B 1 148 ? 10.781 10.914 1.616 1 96.88 148 MET B CA 1
ATOM 2586 C C . MET B 1 148 ? 9.812 10.125 0.744 1 96.88 148 MET B C 1
ATOM 2588 O O . MET B 1 148 ? 10.141 9.031 0.274 1 96.88 148 MET B O 1
ATOM 2592 N N . LEU B 1 149 ? 8.625 10.641 0.453 1 98.19 149 LEU B N 1
ATOM 2593 C CA . LEU B 1 149 ? 7.613 9.984 -0.362 1 98.19 149 LEU B CA 1
ATOM 2594 C C . LEU B 1 149 ? 8.094 9.82 -1.8 1 98.19 149 LEU B C 1
ATOM 2596 O O . LEU B 1 149 ? 7.949 8.742 -2.391 1 98.19 149 LEU B O 1
ATOM 2600 N N . ILE B 1 150 ? 8.656 10.836 -2.305 1 98.75 150 ILE B N 1
ATOM 2601 C CA . ILE B 1 150 ? 9.102 10.836 -3.695 1 98.75 150 ILE B CA 1
ATOM 2602 C C . ILE B 1 150 ? 10.242 9.828 -3.873 1 98.75 150 ILE B C 1
ATOM 2604 O O . ILE B 1 150 ? 10.266 9.078 -4.848 1 98.75 150 ILE B O 1
ATOM 2608 N N . LYS B 1 151 ? 11.148 9.844 -2.943 1 98.19 151 LYS B N 1
ATOM 2609 C CA . LYS B 1 151 ? 12.242 8.867 -2.986 1 98.19 151 LYS B CA 1
ATOM 2610 C C . LYS B 1 151 ? 11.703 7.441 -3.016 1 98.19 151 LYS B C 1
ATOM 2612 O O . LYS B 1 151 ? 12.172 6.613 -3.799 1 98.19 151 LYS B O 1
ATOM 2617 N N . GLN B 1 152 ? 10.773 7.223 -2.162 1 98.31 152 GLN B N 1
ATOM 2618 C CA . GLN B 1 152 ? 10.18 5.891 -2.113 1 98.31 152 GLN B CA 1
ATOM 2619 C C . GLN B 1 152 ? 9.445 5.566 -3.416 1 98.31 152 GLN B C 1
ATOM 2621 O O . GLN B 1 152 ? 9.516 4.438 -3.906 1 98.31 152 GLN B O 1
ATOM 2626 N N . ALA B 1 153 ? 8.703 6.531 -3.955 1 98.62 153 ALA B N 1
ATOM 2627 C CA . ALA B 1 153 ? 8.008 6.348 -5.223 1 98.62 153 ALA B CA 1
ATOM 2628 C C . ALA B 1 153 ? 8.984 6.016 -6.348 1 98.62 153 ALA B C 1
ATOM 2630 O O . ALA B 1 153 ? 8.727 5.133 -7.164 1 98.62 153 ALA B O 1
ATOM 2631 N N . ILE B 1 154 ? 10.125 6.676 -6.328 1 98.69 154 ILE B N 1
ATOM 2632 C CA . ILE B 1 154 ? 11.141 6.426 -7.34 1 98.69 154 ILE B CA 1
ATOM 2633 C C . ILE B 1 154 ? 11.672 5 -7.199 1 98.69 154 ILE B C 1
ATOM 2635 O O . ILE B 1 154 ? 11.82 4.285 -8.188 1 98.69 154 ILE B O 1
ATOM 2639 N N . GLN B 1 155 ? 11.914 4.645 -6.023 1 97.5 155 GLN B N 1
ATOM 2640 C CA . GLN B 1 155 ? 12.461 3.318 -5.75 1 97.5 155 GLN B CA 1
ATOM 2641 C C . GLN B 1 155 ? 11.484 2.225 -6.18 1 97.5 155 GLN B C 1
ATOM 2643 O O . GLN B 1 155 ? 11.906 1.166 -6.656 1 97.5 155 GLN B O 1
ATOM 2648 N N . LEU B 1 156 ? 10.203 2.486 -6.043 1 98.25 156 LEU B N 1
ATOM 2649 C CA . LEU B 1 156 ? 9.188 1.463 -6.297 1 98.25 156 LEU B CA 1
ATOM 2650 C C . LEU B 1 156 ? 8.586 1.63 -7.688 1 98.25 156 LEU B C 1
ATOM 2652 O O . LEU B 1 156 ? 7.789 0.798 -8.125 1 98.25 156 LEU B O 1
ATOM 2656 N N . TYR B 1 157 ? 8.992 2.596 -8.406 1 98.31 157 TYR B N 1
ATOM 2657 C CA . TYR B 1 157 ? 8.352 2.992 -9.656 1 98.31 157 TYR B CA 1
ATOM 2658 C C . TYR B 1 157 ? 8.273 1.819 -10.633 1 98.31 157 TYR B C 1
ATOM 2660 O O . TYR B 1 157 ? 7.184 1.438 -11.062 1 98.31 157 TYR B O 1
ATOM 2668 N N . ASP B 1 158 ? 9.383 1.23 -10.875 1 97.12 158 ASP B N 1
ATOM 2669 C CA . ASP B 1 158 ? 9.43 0.157 -11.867 1 97.12 158 ASP B CA 1
ATOM 2670 C C . ASP B 1 158 ? 8.688 -1.081 -11.367 1 97.12 158 ASP B C 1
ATOM 2672 O O . ASP B 1 158 ? 8.047 -1.781 -12.156 1 97.12 158 ASP B O 1
ATOM 2676 N N . THR B 1 159 ? 8.836 -1.347 -10.078 1 96.44 159 THR B N 1
ATOM 2677 C CA . THR B 1 159 ? 8.148 -2.49 -9.492 1 96.44 159 THR B CA 1
ATOM 2678 C C . THR B 1 159 ? 6.637 -2.328 -9.609 1 96.44 159 THR B C 1
ATOM 2680 O O . THR B 1 159 ? 5.934 -3.27 -9.984 1 96.44 159 THR B O 1
ATOM 2683 N N . ILE B 1 160 ? 6.094 -1.176 -9.344 1 97 160 ILE B N 1
ATOM 2684 C CA . ILE B 1 160 ? 4.664 -0.9 -9.422 1 97 160 ILE B CA 1
ATOM 2685 C C . ILE B 1 160 ? 4.191 -1.018 -10.867 1 97 160 ILE B C 1
ATOM 2687 O O . ILE B 1 160 ? 3.182 -1.668 -11.148 1 97 160 ILE B O 1
ATOM 2691 N N . GLU B 1 161 ? 4.938 -0.47 -11.797 1 96.69 161 GLU B N 1
ATOM 2692 C CA . GLU B 1 161 ? 4.578 -0.548 -13.211 1 96.69 161 GLU B CA 1
ATOM 2693 C C . GLU B 1 161 ? 4.57 -1.993 -13.695 1 96.69 161 GLU B C 1
ATOM 2695 O O . GLU B 1 161 ? 3.643 -2.412 -14.398 1 96.69 161 GLU B O 1
ATOM 2700 N N . ALA B 1 162 ? 5.594 -2.699 -13.297 1 95.19 162 ALA B N 1
ATOM 2701 C CA . ALA B 1 162 ? 5.68 -4.102 -13.695 1 95.19 162 ALA B CA 1
ATOM 2702 C C . ALA B 1 162 ? 4.531 -4.91 -13.102 1 95.19 162 ALA B C 1
ATOM 2704 O O . ALA B 1 162 ? 4.008 -5.82 -13.75 1 95.19 162 ALA B O 1
ATOM 2705 N N . THR B 1 163 ? 4.172 -4.605 -11.898 1 94.5 163 THR B N 1
ATOM 2706 C CA . THR B 1 163 ? 3.082 -5.289 -11.211 1 94.5 163 THR B CA 1
ATOM 2707 C C . THR B 1 163 ? 1.759 -5.059 -11.938 1 94.5 163 THR B C 1
ATOM 2709 O O . THR B 1 163 ? 0.964 -5.984 -12.094 1 94.5 163 THR B O 1
ATOM 2712 N N . ARG B 1 164 ? 1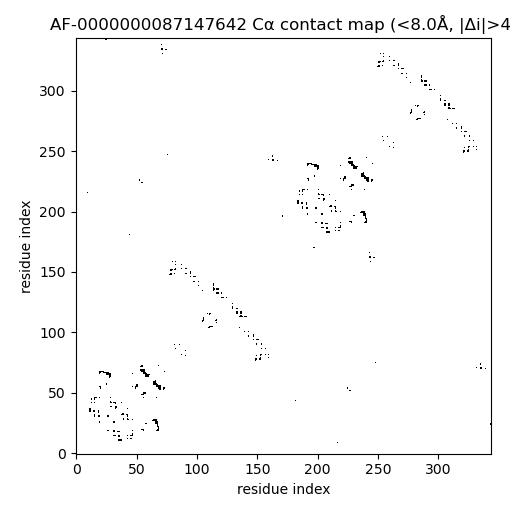.556 -3.896 -12.422 1 92.12 164 ARG B N 1
ATOM 2713 C CA . ARG B 1 164 ? 0.352 -3.553 -13.172 1 92.12 164 ARG B CA 1
ATOM 2714 C C . ARG B 1 164 ? 0.3 -4.305 -14.5 1 92.12 164 ARG B C 1
ATOM 2716 O O . ARG B 1 164 ? -0.751 -4.816 -14.883 1 92.12 164 ARG B O 1
ATOM 2723 N N . GLU B 1 165 ? 1.436 -4.375 -15.117 1 89.25 165 GLU B N 1
ATOM 2724 C CA . GLU B 1 165 ? 1.529 -4.969 -16.438 1 89.25 165 GLU B CA 1
ATOM 2725 C C . GLU B 1 165 ? 1.368 -6.484 -16.391 1 89.25 165 GLU B C 1
ATOM 2727 O O . GLU B 1 165 ? 0.787 -7.09 -17.297 1 89.25 165 GLU B O 1
ATOM 2732 N N . ARG B 1 166 ? 1.94 -7.023 -15.375 1 83.94 166 ARG B N 1
ATOM 2733 C CA . ARG B 1 166 ? 1.868 -8.477 -15.242 1 83.94 166 ARG B CA 1
ATOM 2734 C C . ARG B 1 166 ? 0.421 -8.945 -15.148 1 83.94 166 ARG B C 1
ATOM 2736 O O . ARG B 1 166 ? 0.055 -9.961 -15.75 1 83.94 166 ARG B O 1
ATOM 2743 N N . ARG B 1 167 ? -0.38 -8.266 -14.594 1 76.44 167 ARG B N 1
ATOM 2744 C CA . ARG B 1 167 ? -1.776 -8.656 -14.438 1 76.44 167 ARG B CA 1
ATOM 2745 C C . ARG B 1 167 ? -2.553 -8.461 -15.734 1 76.44 167 ARG B C 1
ATOM 2747 O O . ARG B 1 167 ? -3.395 -9.289 -16.094 1 76.44 167 ARG B O 1
ATOM 2754 N N . ILE B 1 168 ? -2.285 -7.395 -16.312 1 72.38 168 ILE B N 1
ATOM 2755 C CA . ILE B 1 168 ? -2.957 -7.133 -17.578 1 72.38 168 ILE B CA 1
ATOM 2756 C C . ILE B 1 168 ? -2.633 -8.242 -18.562 1 72.38 168 ILE B C 1
ATOM 2758 O O . ILE B 1 168 ? -3.521 -8.742 -19.266 1 72.38 168 ILE B O 1
ATOM 2762 N N . ALA B 1 169 ? -1.412 -8.68 -18.5 1 73.25 169 ALA B N 1
ATOM 2763 C CA . ALA B 1 169 ? -0.974 -9.727 -19.422 1 73.25 169 ALA B CA 1
ATOM 2764 C C . ALA B 1 169 ? -1.628 -11.062 -19.078 1 73.25 169 ALA B C 1
ATOM 2766 O O . ALA B 1 169 ? -1.96 -11.844 -19.969 1 73.25 169 ALA B O 1
ATOM 2767 N N . SER B 1 170 ? -1.807 -11.211 -17.844 1 73.69 170 SER B N 1
ATOM 2768 C CA . SER B 1 170 ? -2.359 -12.492 -17.406 1 73.69 170 SER B CA 1
ATOM 2769 C C . SER B 1 170 ? -3.871 -12.539 -17.594 1 73.69 170 SER B C 1
ATOM 2771 O O . SER B 1 170 ? -4.473 -13.609 -17.578 1 73.69 170 SER B O 1
ATOM 2773 N N . SER B 1 171 ? -4.477 -11.414 -17.719 1 70.75 171 SER B N 1
ATOM 2774 C CA . SER B 1 171 ? -5.93 -11.336 -17.828 1 70.75 171 SER B CA 1
ATOM 2775 C C . SER B 1 171 ? -6.379 -11.383 -19.297 1 70.75 171 SER B C 1
ATOM 2777 O O . SER B 1 171 ? -7.574 -11.508 -19.578 1 70.75 171 SER B O 1
ATOM 2779 N N . ASN B 1 172 ? -5.496 -11.164 -20.266 1 62.34 172 ASN B N 1
ATOM 2780 C CA . ASN B 1 172 ? -5.828 -11.266 -21.672 1 62.34 172 ASN B CA 1
ATOM 2781 C C . ASN B 1 172 ? -5.773 -12.711 -22.156 1 62.34 172 ASN B C 1
ATOM 2783 O O . ASN B 1 172 ? -4.895 -13.477 -21.75 1 62.34 172 ASN B O 1
#

Solvent-accessible surface area (backbone atoms only — not comparable to full-atom values): 18382 Å² total; per-residue (Å²): 126,69,65,64,54,47,54,48,47,54,49,52,52,51,35,41,48,54,51,46,64,63,49,91,56,63,39,35,41,60,59,48,9,61,76,45,72,50,55,43,69,60,35,39,55,52,52,52,50,35,36,75,72,43,54,25,39,75,47,74,60,88,92,40,61,19,40,27,48,21,53,58,48,52,50,51,50,50,29,50,48,50,47,73,75,39,56,68,67,56,47,53,50,50,43,50,51,49,50,50,53,52,50,49,50,28,62,76,67,71,36,92,46,42,66,55,44,49,68,66,59,49,86,90,49,57,69,70,57,38,51,48,44,49,50,50,25,51,51,42,52,52,44,52,52,50,40,53,46,47,52,50,24,58,72,41,38,65,59,50,53,49,42,52,49,53,49,55,59,68,65,104,138,59,73,63,55,52,53,48,47,54,49,50,51,50,35,41,48,53,53,46,64,63,48,90,56,64,39,34,42,57,59,48,9,61,76,44,72,51,56,43,70,60,35,40,56,51,51,51,52,36,36,76,70,44,55,26,39,74,47,74,59,87,93,41,61,19,40,27,48,21,52,57,47,51,52,50,49,48,30,50,48,50,46,74,75,38,56,68,68,57,48,55,51,51,43,51,52,48,50,50,53,51,49,49,51,27,63,74,67,70,38,92,45,42,64,56,44,50,68,66,59,50,89,90,49,57,69,70,59,41,52,50,45,49,50,50,24,50,51,43,51,51,45,53,51,50,41,53,46,46,52,50,21,57,74,40,38,64,59,49,52,49,42,52,48,52,49,54,60,69,66,102

Radius of gyration: 25.22 Å; Cα contacts (8 Å, |Δi|>4): 326; chains: 2; bounding box: 64×80×52 Å